Protein AF-E0S301-F1 (afdb_monomer_lite)

Structure (mmCIF, N/CA/C/O backbone):
data_AF-E0S301-F1
#
_entry.id   AF-E0S301-F1
#
loop_
_atom_site.group_PDB
_atom_site.id
_atom_site.type_symbol
_atom_site.label_atom_id
_atom_site.label_alt_id
_atom_site.label_comp_id
_atom_site.label_asym_id
_atom_site.label_entity_id
_atom_site.label_seq_id
_atom_site.pdbx_PDB_ins_code
_atom_site.Cartn_x
_atom_site.Cartn_y
_atom_site.Cartn_z
_atom_site.occupancy
_atom_site.B_iso_or_equiv
_atom_site.auth_seq_id
_atom_site.auth_comp_id
_atom_site.auth_asym_id
_atom_site.auth_atom_id
_atom_site.pdbx_PDB_model_num
ATOM 1 N N . MET A 1 1 ? -4.225 30.308 28.775 1.00 31.30 1 MET A N 1
ATOM 2 C CA . MET A 1 1 ? -3.788 29.971 27.400 1.00 31.30 1 MET A CA 1
ATOM 3 C C . MET A 1 1 ? -4.835 29.071 26.766 1.00 31.30 1 MET A C 1
ATOM 5 O O . MET A 1 1 ? -4.973 27.931 27.192 1.00 31.30 1 MET A O 1
ATOM 9 N N . ASN A 1 2 ? -5.593 29.589 25.800 1.00 30.53 2 ASN A N 1
ATOM 10 C CA . ASN A 1 2 ? -6.532 28.791 25.011 1.00 30.53 2 ASN A CA 1
ATOM 11 C C . ASN A 1 2 ? -5.722 27.888 24.073 1.00 30.53 2 ASN A C 1
ATOM 13 O O . ASN A 1 2 ? -5.005 28.393 23.214 1.00 30.53 2 ASN A O 1
ATOM 17 N N . LYS A 1 3 ? -5.789 26.565 24.258 1.00 36.91 3 LYS A N 1
ATOM 18 C CA . LYS A 1 3 ? -5.207 25.601 23.315 1.00 36.91 3 LYS A CA 1
ATOM 19 C C . LYS A 1 3 ? -6.116 25.547 22.088 1.00 36.91 3 LYS A C 1
ATOM 21 O O . LYS A 1 3 ? -7.091 24.807 22.079 1.00 36.91 3 LYS A O 1
ATOM 26 N N . THR A 1 4 ? -5.841 26.368 21.083 1.00 36.06 4 THR A N 1
ATOM 27 C CA . THR A 1 4 ? -6.475 26.266 19.765 1.00 36.06 4 THR A CA 1
ATOM 28 C C . THR A 1 4 ? -6.041 24.946 19.127 1.00 36.06 4 THR A C 1
ATOM 30 O O . THR A 1 4 ? -4.893 24.775 18.722 1.00 36.06 4 THR A O 1
ATOM 33 N N . THR A 1 5 ? -6.939 23.963 19.113 1.00 41.62 5 THR A N 1
ATOM 34 C CA . THR A 1 5 ? -6.706 22.625 18.563 1.00 41.62 5 THR A CA 1
ATOM 35 C C . THR A 1 5 ? -6.622 22.712 17.038 1.00 41.62 5 THR A C 1
ATOM 37 O O . THR A 1 5 ? -7.638 22.811 16.360 1.00 41.62 5 THR A O 1
ATOM 40 N N . VAL A 1 6 ? -5.408 22.713 16.484 1.00 50.84 6 VAL A N 1
ATOM 41 C CA . VAL A 1 6 ? -5.192 22.632 15.029 1.00 50.84 6 VAL A CA 1
ATOM 42 C C . VAL A 1 6 ? -5.240 21.162 14.610 1.00 50.84 6 VAL A C 1
ATOM 44 O O . VAL A 1 6 ? -4.427 20.369 15.088 1.00 50.84 6 VAL A O 1
ATOM 47 N N . GLU A 1 7 ? -6.209 20.818 13.761 1.00 57.44 7 GLU A N 1
ATOM 48 C CA . GLU A 1 7 ? -6.489 19.480 13.222 1.00 57.44 7 GLU A CA 1
ATOM 49 C C . GLU A 1 7 ? -5.329 18.920 12.375 1.00 57.44 7 GLU A C 1
ATOM 51 O O . GLU A 1 7 ? -4.592 19.669 11.731 1.00 57.44 7 GLU A O 1
ATOM 56 N N . LEU A 1 8 ? -5.159 17.593 12.377 1.00 68.44 8 LEU A N 1
ATOM 57 C CA . LEU A 1 8 ? -4.177 16.912 11.533 1.00 68.44 8 LEU A CA 1
ATOM 58 C C . LEU A 1 8 ? -4.611 16.989 10.061 1.00 68.44 8 LEU A C 1
ATOM 60 O O . LEU A 1 8 ? -5.682 16.518 9.695 1.00 68.44 8 LEU A O 1
ATOM 64 N N . SER A 1 9 ? -3.778 17.548 9.187 1.00 74.00 9 SER A N 1
ATOM 65 C CA . SER A 1 9 ? -4.095 17.600 7.755 1.00 74.00 9 SER A CA 1
ATOM 66 C C . SER A 1 9 ? -3.934 16.233 7.073 1.00 74.00 9 SER A C 1
ATOM 68 O O . SER A 1 9 ? -3.066 15.433 7.433 1.00 74.00 9 SER A O 1
ATOM 70 N N . LYS A 1 10 ? -4.688 15.999 5.987 1.00 70.19 10 LYS A N 1
ATOM 71 C CA . LYS A 1 10 ? -4.511 14.829 5.098 1.00 70.19 10 LYS A CA 1
ATOM 72 C C . LYS A 1 10 ? -3.057 14.644 4.643 1.00 70.19 10 LYS A C 1
ATOM 74 O O . LYS A 1 10 ? -2.588 13.515 4.522 1.00 70.19 10 LYS A O 1
ATOM 79 N N . ARG A 1 11 ? -2.336 15.745 4.401 1.00 73.44 11 ARG A N 1
ATOM 80 C CA . ARG A 1 11 ? -0.917 15.724 4.019 1.00 73.44 11 ARG A CA 1
ATOM 81 C C . ARG A 1 11 ? -0.046 15.163 5.144 1.00 73.44 11 ARG A C 1
ATOM 83 O O . ARG A 1 11 ? 0.708 14.228 4.905 1.00 73.44 11 ARG A O 1
ATOM 90 N N . GLN A 1 12 ? -0.215 15.671 6.366 1.00 78.75 12 GLN A N 1
ATOM 91 C CA . GLN A 1 12 ? 0.511 15.183 7.543 1.00 78.75 12 GLN A CA 1
ATOM 92 C C . GLN A 1 12 ? 0.235 13.700 7.801 1.00 78.75 12 GLN A C 1
ATOM 94 O O . GLN A 1 12 ? 1.166 12.941 8.045 1.00 78.75 12 GLN A O 1
ATOM 99 N N . TYR A 1 13 ? -1.023 13.262 7.676 1.00 82.06 13 TYR A N 1
ATOM 100 C CA . TYR A 1 13 ? -1.372 11.842 7.761 1.00 82.06 13 TYR A CA 1
ATOM 101 C C . TYR A 1 13 ? -0.578 10.996 6.753 1.00 82.06 13 TYR A C 1
ATOM 103 O O . TYR A 1 13 ? 0.065 10.015 7.132 1.00 82.06 13 TYR A O 1
ATOM 111 N N . LYS A 1 14 ? -0.589 11.389 5.471 1.00 77.38 14 LYS A N 1
ATOM 112 C CA . LYS A 1 14 ? 0.137 10.677 4.407 1.00 77.38 14 LYS A CA 1
ATOM 113 C C . LYS A 1 14 ? 1.638 10.614 4.697 1.00 77.38 14 LYS A C 1
ATOM 115 O O . LYS A 1 14 ? 2.235 9.549 4.546 1.00 77.38 14 LYS A O 1
ATOM 120 N N . GLU A 1 15 ? 2.234 11.715 5.150 1.00 81.56 15 GLU A N 1
ATOM 121 C CA . GLU A 1 15 ? 3.655 11.777 5.511 1.00 81.56 15 GLU A CA 1
ATOM 122 C C . GLU A 1 15 ? 4.001 10.869 6.699 1.00 81.56 15 GLU A C 1
ATOM 124 O O . GLU A 1 15 ? 5.006 10.157 6.645 1.00 81.56 15 GLU A O 1
ATOM 129 N N . ILE A 1 16 ? 3.150 10.812 7.730 1.00 85.56 16 ILE A N 1
ATOM 130 C CA . ILE A 1 16 ? 3.327 9.915 8.883 1.00 85.56 16 ILE A CA 1
ATOM 131 C C . ILE A 1 16 ? 3.298 8.451 8.433 1.00 85.56 16 ILE A C 1
ATOM 133 O O . ILE A 1 16 ? 4.228 7.698 8.728 1.00 85.56 16 ILE A O 1
ATOM 137 N N . ILE A 1 17 ? 2.270 8.041 7.679 1.00 84.31 17 ILE A N 1
ATOM 138 C CA . ILE A 1 17 ? 2.130 6.654 7.203 1.00 84.31 17 ILE A CA 1
ATOM 139 C C . ILE A 1 17 ? 3.290 6.265 6.282 1.00 84.31 17 ILE A C 1
ATOM 141 O O . ILE A 1 17 ? 3.844 5.170 6.415 1.00 84.31 17 ILE A O 1
ATOM 145 N N . LYS A 1 18 ? 3.691 7.155 5.368 1.00 80.56 18 LYS A N 1
ATOM 146 C CA . LYS A 1 18 ? 4.856 6.950 4.498 1.00 80.56 18 LYS A CA 1
ATOM 147 C C . LYS A 1 18 ? 6.123 6.750 5.333 1.00 80.56 18 LYS A C 1
ATOM 149 O O . LYS A 1 18 ? 6.818 5.748 5.178 1.00 80.56 18 LYS A O 1
ATOM 154 N N . THR A 1 19 ? 6.355 7.634 6.300 1.00 81.50 19 THR A N 1
ATOM 155 C CA . THR A 1 19 ? 7.524 7.581 7.184 1.00 81.50 19 THR A CA 1
ATOM 156 C C . THR A 1 19 ? 7.561 6.300 8.018 1.00 81.50 19 THR A C 1
ATOM 158 O O . THR A 1 19 ? 8.633 5.720 8.191 1.00 81.50 19 THR A O 1
ATOM 161 N N . MET A 1 20 ? 6.411 5.802 8.480 1.00 85.75 20 MET A N 1
ATOM 162 C CA . MET A 1 20 ? 6.326 4.501 9.153 1.00 85.75 20 MET A CA 1
ATOM 163 C C . MET A 1 20 ? 6.737 3.349 8.246 1.00 85.75 20 MET A C 1
ATOM 165 O O . MET A 1 20 ? 7.466 2.461 8.680 1.00 85.75 20 MET A O 1
ATOM 169 N N . ARG A 1 21 ? 6.269 3.339 6.994 1.00 82.81 21 ARG A N 1
ATOM 170 C CA . ARG A 1 21 ? 6.552 2.257 6.039 1.00 82.81 21 ARG A CA 1
ATOM 171 C C . ARG A 1 21 ? 8.010 2.219 5.607 1.00 82.81 21 ARG A C 1
ATOM 173 O O . ARG A 1 21 ? 8.502 1.137 5.321 1.00 82.81 21 ARG A O 1
ATOM 180 N N . GLU A 1 22 ? 8.669 3.370 5.563 1.00 80.38 22 GLU A N 1
ATOM 181 C CA . GLU A 1 22 ? 10.018 3.504 5.012 1.00 80.38 22 GLU A CA 1
ATOM 182 C C . GLU A 1 22 ? 11.120 3.482 6.081 1.00 80.38 22 GLU A C 1
ATOM 184 O O . GLU A 1 22 ? 12.255 3.185 5.742 1.00 80.38 22 GLU A O 1
ATOM 189 N N . GLY A 1 23 ? 10.821 3.792 7.356 1.00 78.81 23 GLY A N 1
ATOM 190 C CA . GLY A 1 23 ? 11.814 3.863 8.453 1.00 78.81 23 GLY A CA 1
ATOM 191 C C . GLY A 1 23 ? 12.842 4.996 8.312 1.00 78.81 23 GLY A C 1
ATOM 192 O O . GLY A 1 23 ? 13.161 5.391 7.204 1.00 78.81 23 GLY A O 1
ATOM 193 N N . GLY A 1 24 ? 13.340 5.579 9.395 1.00 78.00 24 GLY A N 1
ATOM 194 C CA . GLY A 1 24 ? 14.191 6.775 9.341 1.00 78.00 24 GLY A CA 1
ATOM 195 C C . GLY A 1 24 ? 15.407 6.678 10.249 1.00 78.00 24 GLY A C 1
ATOM 196 O O . GLY A 1 24 ? 15.673 5.646 10.869 1.00 78.00 24 GLY A O 1
ATOM 197 N N . THR A 1 25 ? 16.149 7.777 10.363 1.00 78.81 25 THR A N 1
ATOM 198 C CA . THR A 1 25 ? 17.254 7.863 11.321 1.00 78.81 25 THR A CA 1
ATOM 199 C C . THR A 1 25 ? 16.709 7.664 12.737 1.00 78.81 25 THR A C 1
ATOM 201 O O . THR A 1 25 ? 15.909 8.462 13.216 1.00 78.81 25 THR A O 1
ATOM 204 N N . GLY A 1 26 ? 17.113 6.572 13.392 1.00 78.50 26 GLY A N 1
ATOM 205 C CA . GLY A 1 26 ? 16.678 6.231 14.751 1.00 78.50 26 GLY A CA 1
ATOM 206 C C . GLY A 1 26 ? 15.448 5.319 14.860 1.00 78.50 26 GLY A C 1
ATOM 207 O O . GLY A 1 26 ? 15.072 4.979 15.979 1.00 78.50 26 GLY A O 1
ATOM 208 N N . PHE A 1 27 ? 14.834 4.867 13.758 1.00 85.69 27 PHE A N 1
ATOM 209 C CA . PHE A 1 27 ? 13.744 3.878 13.810 1.00 85.69 27 PHE A CA 1
ATOM 210 C C . PHE A 1 27 ? 13.630 3.042 12.529 1.00 85.69 27 PHE A C 1
ATOM 212 O O . PHE A 1 27 ? 13.776 3.532 11.413 1.00 85.69 27 PHE A O 1
ATOM 219 N N . ARG A 1 28 ? 13.321 1.750 12.680 1.00 84.25 28 ARG A N 1
ATOM 220 C CA . ARG A 1 28 ? 13.171 0.831 11.542 1.00 84.25 28 ARG A CA 1
ATOM 221 C C . ARG A 1 28 ? 11.807 0.985 10.853 1.00 84.25 28 ARG A C 1
ATOM 223 O O . ARG A 1 28 ? 10.844 1.391 11.506 1.00 84.25 28 ARG A O 1
ATOM 230 N N . PRO A 1 29 ? 11.701 0.600 9.567 1.00 84.31 29 PRO A N 1
ATOM 231 C CA . PRO A 1 29 ? 10.420 0.459 8.884 1.00 84.31 29 PRO A CA 1
ATOM 232 C C . PRO A 1 29 ? 9.442 -0.408 9.685 1.00 84.31 29 PRO A C 1
ATOM 234 O O . PRO A 1 29 ? 9.795 -1.497 10.137 1.00 84.31 29 PRO A O 1
ATOM 237 N N . ASN A 1 30 ? 8.198 0.045 9.830 1.00 86.38 30 ASN A N 1
ATOM 238 C CA . ASN A 1 30 ? 7.132 -0.690 10.500 1.00 86.38 30 ASN A CA 1
ATOM 239 C C . ASN A 1 30 ? 5.842 -0.667 9.670 1.00 86.38 30 ASN A C 1
ATOM 241 O O . ASN A 1 30 ? 4.887 0.068 9.932 1.00 86.38 30 ASN A O 1
ATOM 245 N N . VAL A 1 31 ? 5.818 -1.529 8.652 1.00 84.81 31 VAL A N 1
ATOM 246 C CA . VAL A 1 31 ? 4.659 -1.706 7.766 1.00 84.81 31 VAL A CA 1
ATOM 247 C C . VAL A 1 31 ? 3.441 -2.222 8.534 1.00 84.81 31 VAL A C 1
ATOM 249 O O . VAL A 1 31 ? 2.320 -1.882 8.172 1.00 84.81 31 VAL A O 1
ATOM 252 N N . ARG A 1 32 ? 3.630 -3.002 9.606 1.00 88.88 32 ARG A N 1
ATOM 253 C CA . ARG A 1 32 ? 2.535 -3.558 10.417 1.00 88.88 32 ARG A CA 1
ATOM 254 C C . ARG A 1 32 ? 1.718 -2.454 11.090 1.00 88.88 32 ARG A C 1
ATOM 256 O O . ARG A 1 32 ? 0.516 -2.387 10.858 1.00 88.88 32 ARG A O 1
ATOM 263 N N . ILE A 1 33 ? 2.368 -1.561 11.839 1.00 90.50 33 ILE A N 1
ATOM 264 C CA . ILE A 1 33 ? 1.696 -0.427 12.496 1.00 90.50 33 ILE A CA 1
ATOM 265 C C . ILE A 1 33 ? 1.120 0.532 11.450 1.00 90.50 33 ILE A C 1
ATOM 267 O O . ILE A 1 33 ? -0.037 0.924 11.563 1.00 90.50 33 ILE A O 1
ATOM 271 N N . ALA A 1 34 ? 1.867 0.833 10.382 1.00 87.94 34 ALA A N 1
ATOM 272 C CA . ALA A 1 34 ? 1.354 1.666 9.294 1.00 87.94 34 ALA A CA 1
ATOM 273 C C . ALA A 1 34 ? 0.074 1.089 8.669 1.00 87.94 34 ALA A C 1
ATOM 275 O O . ALA A 1 34 ? -0.842 1.827 8.324 1.00 87.94 34 ALA A O 1
ATOM 276 N N . THR A 1 35 ? 0.012 -0.235 8.508 1.00 87.56 35 THR A N 1
ATOM 277 C CA . THR A 1 35 ? -1.158 -0.921 7.951 1.00 87.56 35 THR A CA 1
ATOM 278 C C . THR A 1 35 ? -2.338 -0.848 8.913 1.00 87.56 35 THR A C 1
ATOM 280 O O . THR A 1 35 ? -3.423 -0.473 8.481 1.00 87.56 35 THR A O 1
ATOM 283 N N . ALA A 1 36 ? -2.131 -1.125 10.204 1.00 89.88 36 ALA A N 1
ATOM 284 C CA . ALA A 1 36 ? -3.180 -1.012 11.218 1.00 89.88 36 ALA A CA 1
ATOM 285 C C . ALA A 1 36 ? -3.809 0.392 11.225 1.00 89.88 36 ALA A C 1
ATOM 287 O O . ALA A 1 36 ? -5.024 0.525 11.158 1.00 89.88 36 ALA A O 1
ATOM 288 N N . LEU A 1 37 ? -2.978 1.430 11.178 1.00 86.81 37 LEU A N 1
ATOM 289 C CA . LEU A 1 37 ? -3.396 2.831 11.149 1.00 86.81 37 LEU A CA 1
ATOM 290 C C . LEU A 1 37 ? -4.119 3.258 9.857 1.00 86.81 37 LEU A C 1
ATOM 292 O O . LEU A 1 37 ? -4.996 4.121 9.866 1.00 86.81 37 LEU A O 1
ATOM 296 N N . VAL A 1 38 ? -3.771 2.653 8.720 1.00 85.19 38 VAL A N 1
ATOM 297 C CA . VAL A 1 38 ? -4.515 2.837 7.461 1.00 85.19 38 VAL A CA 1
ATOM 298 C C . VAL A 1 38 ? -5.895 2.204 7.545 1.00 85.19 38 VAL A C 1
ATOM 300 O O . VAL A 1 38 ? -6.875 2.789 7.092 1.00 85.19 38 VAL A O 1
ATOM 303 N N . ILE A 1 39 ? -5.980 1.015 8.131 1.00 85.44 39 ILE A N 1
ATOM 304 C CA . ILE A 1 39 ? -7.239 0.297 8.304 1.00 85.44 39 ILE A CA 1
ATOM 305 C C . ILE A 1 39 ? -8.136 1.015 9.311 1.00 85.44 39 ILE A C 1
ATOM 307 O O . ILE A 1 39 ? -9.324 1.172 9.046 1.00 85.44 39 ILE A O 1
ATOM 311 N N . GLU A 1 40 ? -7.561 1.518 10.401 1.00 83.94 40 GLU A N 1
ATOM 312 C CA . GLU A 1 40 ? -8.237 2.372 11.375 1.00 83.94 40 GLU A CA 1
ATOM 313 C C . GLU A 1 40 ? -8.900 3.573 10.687 1.00 83.94 40 GLU A C 1
ATOM 315 O O . GLU A 1 40 ? -10.113 3.744 10.783 1.00 83.94 40 GLU A O 1
ATOM 320 N N . ALA A 1 41 ? -8.131 4.325 9.892 1.00 79.38 41 ALA A N 1
ATOM 321 C CA . ALA A 1 41 ? -8.611 5.507 9.176 1.00 79.38 41 ALA A CA 1
ATOM 322 C C . ALA A 1 41 ? -9.730 5.219 8.170 1.00 79.38 41 ALA A C 1
ATOM 324 O O . ALA A 1 41 ? -10.628 6.034 7.995 1.00 79.38 41 ALA A O 1
ATOM 325 N N . ASN A 1 42 ? -9.685 4.067 7.499 1.00 76.62 42 ASN A N 1
ATOM 326 C CA . ASN A 1 42 ? -10.679 3.726 6.482 1.00 76.62 42 ASN A CA 1
ATOM 327 C C . ASN A 1 42 ? -11.965 3.139 7.060 1.00 76.62 42 ASN A C 1
ATOM 329 O O . ASN A 1 42 ? -13.017 3.218 6.430 1.00 76.62 42 ASN A O 1
ATOM 333 N N . LEU A 1 43 ? -11.876 2.499 8.224 1.00 77.06 43 LEU A N 1
ATOM 334 C CA . LEU A 1 43 ? -13.013 1.842 8.858 1.00 77.06 43 LEU A CA 1
ATOM 335 C C . LEU A 1 43 ? -13.648 2.684 9.964 1.00 77.06 43 LEU A C 1
ATOM 337 O O . LEU A 1 43 ? -14.762 2.369 10.378 1.00 77.06 43 LEU A O 1
ATOM 341 N N . GLY A 1 44 ? -12.953 3.716 10.453 1.00 74.56 44 GLY A N 1
ATOM 342 C CA . GLY A 1 44 ? -13.398 4.528 11.587 1.00 74.56 44 GLY A CA 1
ATOM 343 C C . GLY A 1 44 ? -13.523 3.719 12.881 1.00 74.56 44 GLY A C 1
ATOM 344 O O . GLY A 1 44 ? -14.358 4.024 13.733 1.00 74.56 44 GLY A O 1
ATOM 345 N N . LEU A 1 45 ? -12.752 2.636 13.006 1.00 77.44 45 LEU A N 1
ATOM 346 C CA . LEU A 1 45 ? -12.690 1.827 14.220 1.00 77.44 45 LEU A CA 1
ATOM 347 C C . LEU A 1 45 ? -11.650 2.384 15.181 1.00 77.44 45 LEU A C 1
ATOM 349 O O . LEU A 1 45 ? -10.724 3.063 14.762 1.00 77.44 45 LEU A O 1
ATOM 353 N N . ARG A 1 46 ? -11.758 2.040 16.466 1.00 79.81 46 ARG A N 1
ATOM 354 C CA . ARG A 1 46 ? -10.681 2.327 17.415 1.00 79.81 46 ARG A CA 1
ATOM 355 C C . ARG A 1 46 ? -9.496 1.409 17.159 1.00 79.81 46 ARG A C 1
ATOM 357 O O . ARG A 1 46 ? -9.689 0.217 16.900 1.00 79.81 46 ARG A O 1
ATOM 364 N N . ILE A 1 47 ? -8.282 1.929 17.332 1.00 85.31 47 ILE A N 1
ATOM 365 C CA . ILE A 1 47 ? -7.054 1.146 17.184 1.00 85.31 47 ILE A CA 1
ATOM 366 C C . ILE A 1 47 ? -7.082 -0.170 17.971 1.00 85.31 47 ILE A C 1
ATOM 368 O O . ILE A 1 47 ? -6.718 -1.201 17.425 1.00 85.31 47 ILE A O 1
ATOM 372 N N . GLU A 1 48 ? -7.584 -0.194 19.209 1.00 84.81 48 GLU A N 1
ATOM 373 C CA . GLU A 1 48 ? -7.645 -1.421 20.021 1.00 84.81 48 GLU A CA 1
ATOM 374 C C . GLU A 1 48 ? -8.485 -2.544 19.392 1.00 84.81 48 GLU A C 1
ATOM 376 O O . GLU A 1 48 ? -8.161 -3.726 19.564 1.00 84.81 48 GLU A O 1
ATOM 381 N N . ASP A 1 49 ? -9.559 -2.181 18.684 1.00 84.12 49 ASP A N 1
ATOM 382 C CA . ASP A 1 49 ? -10.409 -3.130 17.969 1.00 84.12 49 ASP A CA 1
ATOM 383 C C . ASP A 1 49 ? -9.685 -3.620 16.701 1.00 84.12 49 ASP A C 1
ATOM 385 O O . ASP A 1 49 ? -9.681 -4.822 16.424 1.00 84.12 49 ASP A O 1
ATOM 389 N N . ILE A 1 50 ? -8.981 -2.722 15.992 1.00 88.25 50 ILE A N 1
ATOM 390 C CA . ILE A 1 50 ? -8.123 -3.065 14.843 1.00 88.25 50 ILE A CA 1
ATOM 391 C C . ILE A 1 50 ? -6.997 -4.021 15.238 1.00 88.25 50 ILE A C 1
ATOM 393 O O . ILE A 1 50 ? -6.730 -4.983 14.524 1.00 88.25 50 ILE A O 1
ATOM 397 N N . LEU A 1 51 ? -6.340 -3.796 16.374 1.00 91.12 51 LEU A N 1
ATOM 398 C CA . LEU A 1 51 ? -5.219 -4.623 16.823 1.00 91.12 51 LEU A CA 1
ATOM 399 C C . LEU A 1 51 ? -5.642 -6.036 17.243 1.00 91.12 51 LEU A C 1
ATOM 401 O O . LEU A 1 51 ? -4.826 -6.950 17.213 1.00 91.12 51 LEU A O 1
ATOM 405 N N . SER A 1 52 ? -6.915 -6.248 17.589 1.00 89.62 52 SER A N 1
ATOM 406 C CA . SER A 1 52 ? -7.470 -7.595 17.798 1.00 89.62 52 SER A CA 1
ATOM 407 C C . SER A 1 52 ? -8.043 -8.250 16.548 1.00 89.62 52 SER A C 1
ATOM 409 O O . SER A 1 52 ? -8.530 -9.374 16.645 1.00 89.62 52 SER A O 1
ATOM 411 N N . LEU A 1 53 ? -8.019 -7.567 15.405 1.00 90.00 53 LEU A N 1
ATOM 412 C CA . LEU A 1 53 ? -8.731 -8.023 14.227 1.00 90.00 53 LEU A CA 1
ATOM 413 C C . LEU A 1 53 ? -8.132 -9.311 13.652 1.00 90.00 53 LEU A C 1
ATOM 415 O O . LEU A 1 53 ? -6.924 -9.399 13.405 1.00 90.00 53 LEU A O 1
ATOM 419 N N . LYS A 1 54 ? -9.010 -10.270 13.361 1.00 91.38 54 LYS A N 1
ATOM 420 C CA . LYS A 1 54 ? -8.728 -11.484 12.595 1.00 91.38 54 LYS A CA 1
ATOM 421 C C . LYS A 1 54 ? -9.396 -11.406 11.228 1.00 91.38 54 LYS A C 1
ATOM 423 O O . LYS A 1 54 ? -10.384 -10.695 11.043 1.00 91.38 54 LYS A O 1
ATOM 428 N N . LEU A 1 55 ? -8.891 -12.156 10.250 1.00 84.94 55 LEU A N 1
ATOM 429 C CA . LEU A 1 55 ? -9.525 -12.178 8.926 1.00 84.94 55 LEU A CA 1
ATOM 430 C C . LEU A 1 55 ? -10.913 -12.839 8.976 1.00 84.94 55 LEU A C 1
ATOM 432 O O . LEU A 1 55 ? -11.835 -12.357 8.319 1.00 84.94 55 LEU A O 1
ATOM 436 N N . GLY A 1 56 ? -11.073 -13.866 9.819 1.00 84.12 56 GLY A N 1
ATOM 437 C CA . GLY A 1 56 ? -12.339 -14.562 10.057 1.00 84.12 56 GLY A CA 1
ATOM 438 C C . GLY A 1 56 ? -13.418 -13.704 10.727 1.00 84.12 56 GLY A C 1
ATOM 439 O O . GLY A 1 56 ? -14.598 -14.047 10.660 1.00 84.12 56 GLY A O 1
ATOM 440 N N . ASP A 1 57 ? -13.056 -12.549 11.299 1.00 87.06 57 ASP A N 1
ATOM 441 C CA . ASP A 1 57 ? -14.026 -11.583 11.827 1.00 87.06 57 ASP A CA 1
ATOM 442 C C . ASP A 1 57 ? -14.782 -10.843 10.708 1.00 87.06 57 ASP A C 1
ATOM 444 O O . ASP A 1 57 ? -15.766 -10.149 10.978 1.00 87.06 57 ASP A O 1
ATOM 448 N N . ILE A 1 58 ? -14.337 -10.963 9.450 1.00 84.75 58 ILE A N 1
ATOM 449 C CA . ILE A 1 58 ? -14.981 -10.359 8.283 1.00 84.75 58 ILE A CA 1
ATOM 450 C C . ILE A 1 58 ? -15.740 -11.437 7.514 1.00 84.75 58 ILE A C 1
ATOM 452 O O . ILE A 1 58 ? -15.151 -12.308 6.876 1.00 84.75 58 ILE A O 1
ATOM 456 N N . ILE A 1 59 ? -17.065 -11.334 7.514 1.00 81.00 59 ILE A N 1
ATOM 457 C CA . ILE A 1 59 ? -17.952 -12.315 6.886 1.00 81.00 59 ILE A CA 1
ATOM 458 C C . ILE A 1 59 ? -18.572 -11.770 5.601 1.00 81.00 59 ILE A C 1
ATOM 460 O O . ILE A 1 59 ? -18.865 -10.575 5.482 1.00 81.00 59 ILE A O 1
ATOM 464 N N . ALA A 1 60 ? -18.765 -12.662 4.630 1.00 74.62 60 ALA A N 1
ATOM 465 C CA . ALA A 1 60 ? -19.511 -12.361 3.417 1.00 74.62 60 ALA A CA 1
ATOM 466 C C . ALA A 1 60 ? -21.002 -12.194 3.748 1.00 74.62 60 ALA A C 1
ATOM 468 O O . ALA A 1 60 ? -21.584 -13.012 4.458 1.00 74.62 60 ALA A O 1
ATOM 469 N N . ASP A 1 61 ? -21.610 -11.135 3.222 1.00 74.38 61 ASP A N 1
ATOM 470 C CA . ASP A 1 61 ? -23.025 -10.814 3.379 1.00 74.38 61 ASP A CA 1
ATOM 471 C C . ASP A 1 61 ? -23.594 -10.374 2.020 1.00 74.38 61 ASP A C 1
ATOM 473 O O . ASP A 1 61 ? -23.526 -9.206 1.614 1.00 74.38 61 ASP A O 1
ATOM 477 N N . GLY A 1 62 ? -24.041 -11.364 1.241 1.00 73.94 62 GLY A N 1
ATOM 478 C CA . GLY A 1 62 ? -24.437 -11.187 -0.156 1.00 73.94 62 GLY A CA 1
ATOM 479 C C . GLY A 1 62 ? -23.291 -10.640 -1.018 1.00 73.94 62 GLY A C 1
ATOM 480 O O . GLY A 1 62 ? -22.246 -11.270 -1.162 1.00 73.94 62 GLY A O 1
ATOM 481 N N . ASN A 1 63 ? -23.482 -9.445 -1.588 1.00 66.31 63 ASN A N 1
ATOM 482 C CA . ASN A 1 63 ? -22.478 -8.759 -2.419 1.00 66.31 63 ASN A CA 1
ATOM 483 C C . ASN A 1 63 ? -21.490 -7.888 -1.622 1.00 66.31 63 ASN A C 1
ATOM 485 O O . ASN A 1 63 ? -20.661 -7.192 -2.218 1.00 66.31 63 ASN A O 1
ATOM 489 N N . ARG A 1 64 ? -21.590 -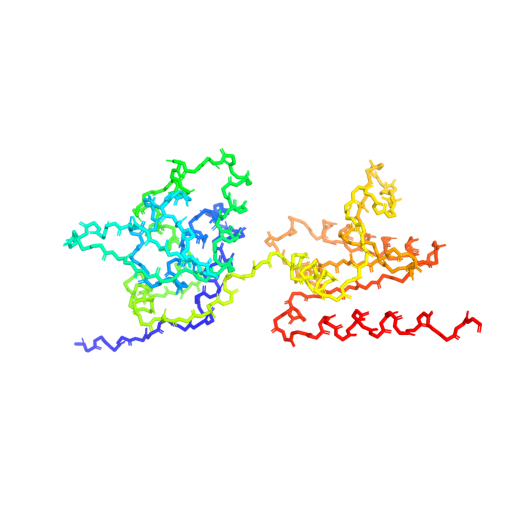7.871 -0.291 1.00 68.69 64 ARG A N 1
ATOM 490 C CA . ARG A 1 64 ? -20.784 -7.025 0.595 1.00 68.69 64 ARG A CA 1
ATOM 491 C C . ARG A 1 64 ? -20.068 -7.880 1.638 1.00 68.69 64 ARG A C 1
ATOM 493 O O . ARG A 1 64 ? -20.340 -9.066 1.784 1.00 68.69 64 ARG A O 1
ATOM 500 N N . TYR A 1 65 ? -19.125 -7.270 2.342 1.00 75.56 65 TYR A N 1
ATOM 501 C CA . TYR A 1 65 ? -18.500 -7.858 3.523 1.00 75.56 65 TYR A CA 1
ATOM 502 C C . TYR A 1 65 ? -18.943 -7.059 4.741 1.00 75.56 65 TYR A C 1
ATOM 504 O O . TYR A 1 65 ? -19.252 -5.873 4.614 1.00 75.56 65 TYR A O 1
ATOM 512 N N . ARG A 1 66 ? -18.966 -7.673 5.919 1.00 79.06 66 ARG A N 1
ATOM 513 C CA . ARG A 1 66 ? -19.218 -6.967 7.179 1.00 79.06 66 ARG A CA 1
ATOM 514 C C . ARG A 1 66 ? -18.326 -7.492 8.283 1.00 79.06 66 ARG A C 1
ATOM 516 O O . ARG A 1 66 ? -17.998 -8.676 8.293 1.00 79.06 66 ARG A O 1
ATOM 523 N N . PHE A 1 67 ? -17.979 -6.623 9.226 1.00 78.94 67 PHE A N 1
ATOM 524 C CA . PHE A 1 67 ? -17.389 -7.098 10.468 1.00 78.94 67 PHE A CA 1
ATOM 525 C C . PHE A 1 67 ? -18.443 -7.800 11.317 1.00 78.94 67 PHE A C 1
ATOM 527 O O . PHE A 1 67 ? -19.609 -7.396 11.385 1.00 78.94 67 PHE A O 1
ATOM 534 N N . ASN A 1 68 ? -17.996 -8.847 11.991 1.00 73.12 68 ASN A N 1
ATOM 535 C CA . ASN A 1 68 ? -18.699 -9.531 13.057 1.00 73.12 68 ASN A CA 1
ATOM 536 C C . ASN A 1 68 ? -17.919 -9.376 14.372 1.00 73.12 68 ASN A C 1
ATOM 538 O O . ASN A 1 68 ? -17.676 -10.349 15.078 1.00 73.12 68 ASN A O 1
ATOM 542 N N . ILE A 1 69 ? -17.508 -8.143 14.681 1.00 69.56 69 ILE A N 1
ATOM 543 C CA . ILE A 1 69 ? -16.750 -7.822 15.894 1.00 69.56 69 ILE A CA 1
ATOM 544 C C . ILE A 1 69 ? -17.661 -7.257 16.988 1.00 69.56 69 ILE A C 1
ATOM 546 O O . ILE A 1 69 ? -18.647 -6.554 16.729 1.00 69.56 69 ILE A O 1
ATOM 550 N N . VAL A 1 70 ? -17.309 -7.557 18.233 1.00 67.38 70 VAL A N 1
ATOM 551 C CA . VAL A 1 70 ? -17.883 -6.930 19.426 1.00 67.38 70 VAL A CA 1
ATOM 552 C C . VAL A 1 70 ? -16.904 -5.851 19.881 1.00 67.38 70 VAL A C 1
ATOM 554 O O . VAL A 1 70 ? -15.762 -6.166 20.197 1.00 67.38 70 VAL A O 1
ATOM 557 N N . GLU A 1 71 ? -17.335 -4.588 19.891 1.00 64.31 71 GLU A N 1
ATOM 558 C CA . GLU A 1 71 ? -16.502 -3.462 20.336 1.00 64.31 71 GLU A CA 1
ATOM 559 C C . GLU A 1 71 ? -16.095 -3.663 21.801 1.00 64.31 71 GLU A C 1
ATOM 561 O O . GLU A 1 71 ? -16.965 -3.778 22.670 1.00 64.31 71 GLU A O 1
ATOM 566 N N . LYS A 1 72 ? -14.791 -3.671 22.102 1.00 62.19 72 LYS A N 1
ATOM 567 C CA . LYS A 1 72 ? -14.303 -4.047 23.444 1.00 62.19 72 LYS A CA 1
ATOM 568 C C . LYS A 1 72 ? -14.784 -3.118 24.555 1.00 62.19 72 LYS A C 1
ATOM 570 O O . LYS A 1 72 ? -15.140 -3.575 25.636 1.00 62.19 72 LYS A O 1
ATOM 575 N N . LYS A 1 73 ? -14.822 -1.810 24.290 1.00 62.38 73 LYS A N 1
ATOM 576 C CA . LYS A 1 73 ? -15.144 -0.790 25.303 1.00 62.38 73 LYS A CA 1
ATOM 577 C C . LYS A 1 73 ? -16.617 -0.788 25.713 1.00 62.38 73 LYS A C 1
ATOM 579 O O . LYS A 1 73 ? -16.931 -0.490 26.860 1.00 62.38 73 LYS A O 1
ATOM 584 N N . THR A 1 74 ? -17.523 -1.057 24.773 1.00 63.50 74 THR A N 1
ATOM 585 C CA . THR A 1 74 ? -18.974 -0.925 24.999 1.00 63.50 74 THR A CA 1
ATOM 586 C C . THR A 1 74 ? -19.726 -2.250 24.941 1.00 63.50 74 THR A C 1
ATOM 588 O O . THR A 1 74 ? -20.910 -2.280 25.269 1.00 63.50 74 THR A O 1
ATOM 591 N N . GLY A 1 75 ? -19.081 -3.336 24.501 1.00 63.91 75 GLY A N 1
ATOM 592 C CA . GLY A 1 75 ? -19.708 -4.646 24.320 1.00 63.91 75 GLY A CA 1
ATOM 593 C C . GLY A 1 75 ? -20.742 -4.692 23.189 1.00 63.91 75 GLY A C 1
ATOM 594 O O . GLY A 1 75 ? -21.451 -5.687 23.038 1.00 63.91 75 GLY A O 1
ATOM 595 N N . LYS A 1 76 ? -20.872 -3.626 22.389 1.00 64.38 76 LYS A N 1
ATOM 596 C CA . LYS A 1 76 ? -21.858 -3.555 21.305 1.00 64.38 76 LYS A CA 1
ATOM 597 C C . LYS A 1 76 ? -21.333 -4.270 20.064 1.00 64.38 76 LYS A C 1
ATOM 599 O O . LYS A 1 76 ? -20.212 -4.028 19.619 1.00 64.38 76 LYS A O 1
ATOM 604 N N . LYS A 1 77 ? -22.174 -5.112 19.457 1.00 63.22 77 LYS A N 1
ATOM 605 C CA . LYS A 1 77 ? -21.900 -5.681 18.131 1.00 63.22 77 LYS A CA 1
ATOM 606 C C . LYS A 1 77 ? -21.862 -4.557 17.101 1.00 63.22 77 LYS A C 1
ATOM 608 O O . LYS A 1 77 ? -22.850 -3.846 16.918 1.00 63.22 77 LYS A O 1
ATOM 613 N N . ARG A 1 78 ? -20.732 -4.411 16.416 1.00 61.50 78 ARG A N 1
ATOM 614 C CA . ARG A 1 78 ? -20.567 -3.453 15.324 1.00 61.50 78 ARG A CA 1
ATOM 615 C C . ARG A 1 78 ? -20.689 -4.208 14.012 1.00 61.50 78 ARG A C 1
ATOM 617 O O . ARG A 1 78 ? -19.733 -4.790 13.519 1.00 61.50 78 ARG A O 1
ATOM 624 N N . VAL A 1 79 ? -21.899 -4.199 13.463 1.00 62.25 79 VAL A N 1
ATOM 625 C CA . VAL A 1 79 ? -22.201 -4.800 12.163 1.00 62.25 79 VAL A CA 1
ATOM 626 C C . VAL A 1 79 ? -22.146 -3.702 11.109 1.00 62.25 79 VAL A C 1
ATOM 628 O O . VAL A 1 79 ? -23.168 -3.134 10.739 1.00 62.25 79 VAL A O 1
ATOM 631 N N . PHE A 1 80 ? -20.942 -3.337 10.679 1.00 70.56 80 PHE A N 1
ATOM 632 C CA . PHE A 1 80 ? -20.761 -2.336 9.628 1.00 70.56 80 PHE A CA 1
ATOM 633 C C . PHE A 1 80 ? -20.142 -2.967 8.385 1.00 70.56 80 PHE A C 1
ATOM 635 O O . PHE A 1 80 ? -19.420 -3.965 8.453 1.00 70.56 80 PHE A O 1
ATOM 642 N N . THR A 1 81 ? -20.499 -2.402 7.232 1.00 74.25 81 THR A N 1
ATOM 643 C CA . THR A 1 81 ? -20.050 -2.888 5.928 1.00 74.25 81 THR A CA 1
ATOM 644 C C . THR A 1 81 ? -18.562 -2.609 5.754 1.00 74.25 81 THR A C 1
ATOM 646 O O . THR A 1 81 ? -18.104 -1.489 5.952 1.00 74.25 81 THR A O 1
ATOM 649 N N . VAL A 1 82 ? -17.829 -3.625 5.317 1.00 73.88 82 VAL A N 1
ATOM 650 C CA . VAL A 1 82 ? -16.432 -3.539 4.903 1.00 73.88 82 VAL A CA 1
ATOM 651 C C . VAL A 1 82 ? -16.391 -3.419 3.385 1.00 73.88 82 VAL A C 1
ATOM 653 O O . VAL A 1 82 ? -16.901 -4.304 2.685 1.00 73.88 82 VAL A O 1
ATOM 656 N N . PRO A 1 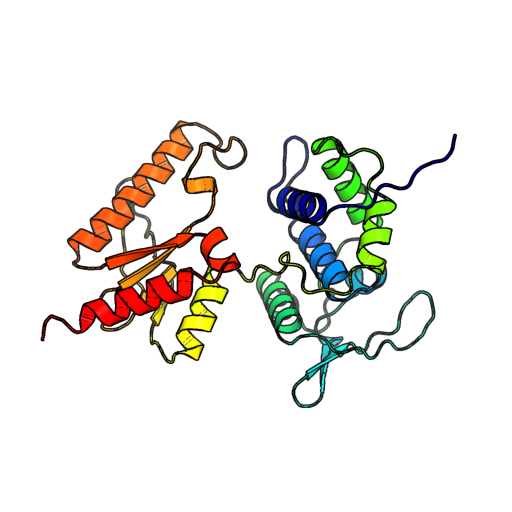83 ? -15.783 -2.358 2.832 1.00 77.31 83 PRO A N 1
ATOM 657 C CA . PRO A 1 83 ? -15.548 -2.287 1.401 1.00 77.31 83 PRO A CA 1
ATOM 658 C C . PRO A 1 83 ? -14.726 -3.491 0.927 1.00 77.31 83 PRO A C 1
ATOM 660 O O . PRO A 1 83 ? -13.739 -3.889 1.549 1.00 77.31 83 PRO A O 1
ATOM 663 N N . LYS A 1 84 ? -15.101 -4.067 -0.219 1.00 69.19 84 LYS A N 1
ATOM 664 C CA . LYS A 1 84 ? -14.413 -5.234 -0.804 1.00 69.19 84 LYS A CA 1
ATOM 665 C C . LYS A 1 84 ? -12.915 -4.990 -1.030 1.00 69.19 84 LYS A C 1
ATOM 667 O O . LYS A 1 84 ? -12.127 -5.932 -0.985 1.00 69.19 84 LYS A O 1
ATOM 672 N N . THR A 1 85 ? -12.529 -3.741 -1.277 1.00 65.38 85 THR A N 1
ATOM 673 C CA . THR A 1 85 ? -11.134 -3.300 -1.404 1.00 65.38 85 THR A CA 1
ATOM 674 C C . THR A 1 85 ? -10.351 -3.506 -0.107 1.00 65.38 85 THR A C 1
ATOM 676 O O . THR A 1 85 ? -9.278 -4.104 -0.151 1.00 65.38 85 THR A O 1
ATOM 679 N N . ILE A 1 86 ? -10.918 -3.118 1.042 1.00 77.69 86 ILE A N 1
ATOM 680 C CA . ILE A 1 86 ? -10.331 -3.330 2.375 1.00 77.69 86 ILE A CA 1
ATOM 681 C C . ILE A 1 86 ? -10.170 -4.814 2.667 1.00 77.69 86 ILE A C 1
ATOM 683 O O . ILE A 1 86 ? -9.088 -5.250 3.048 1.00 77.69 86 ILE A O 1
ATOM 687 N N . TYR A 1 87 ? -11.228 -5.601 2.451 1.00 79.56 87 TYR A N 1
ATOM 688 C CA . TYR A 1 87 ? -11.189 -7.036 2.725 1.00 79.56 87 TYR A CA 1
ATOM 689 C C . TYR A 1 87 ? -10.080 -7.733 1.926 1.00 79.56 87 TYR A C 1
ATOM 691 O O . TYR A 1 87 ? -9.255 -8.441 2.496 1.00 79.56 87 TYR A O 1
ATOM 699 N N . LYS A 1 88 ? -9.994 -7.469 0.615 1.00 73.19 88 LYS A N 1
ATOM 700 C CA . LYS A 1 88 ? -8.921 -8.014 -0.231 1.00 73.19 88 LYS A CA 1
ATOM 701 C C . LYS A 1 88 ? -7.533 -7.556 0.212 1.00 73.19 88 LYS A C 1
ATOM 703 O O . LYS A 1 88 ? -6.575 -8.318 0.120 1.00 73.19 88 LYS A O 1
ATOM 708 N N . TYR A 1 89 ? -7.409 -6.311 0.660 1.00 75.38 89 TYR A N 1
ATOM 709 C CA . TYR A 1 89 ? -6.148 -5.785 1.163 1.00 75.38 89 TYR A CA 1
ATOM 710 C C . TYR A 1 89 ? -5.713 -6.495 2.457 1.00 75.38 89 TYR A C 1
ATOM 712 O O . TYR A 1 89 ? -4.562 -6.921 2.549 1.00 75.38 89 TYR A O 1
ATOM 720 N N . LEU A 1 90 ? -6.637 -6.711 3.400 1.00 81.06 90 LEU A N 1
ATOM 721 C CA . LEU A 1 90 ? -6.397 -7.472 4.630 1.00 81.06 90 LEU A CA 1
ATOM 722 C C . LEU A 1 90 ? -6.087 -8.949 4.353 1.00 81.06 90 LEU A C 1
ATOM 724 O O . LEU A 1 90 ? -5.161 -9.487 4.951 1.00 81.06 90 LEU A O 1
ATOM 728 N N . GLN A 1 91 ? -6.788 -9.580 3.407 1.00 76.75 91 GLN A N 1
ATOM 729 C CA . GLN A 1 91 ? -6.515 -10.956 2.980 1.00 76.75 91 GLN A CA 1
ATOM 730 C C . GLN A 1 91 ? -5.078 -11.104 2.465 1.00 76.75 91 GLN A C 1
ATOM 732 O O . GLN A 1 91 ? -4.334 -11.954 2.936 1.00 76.75 91 GLN A O 1
ATOM 737 N N . ARG A 1 92 ? -4.632 -10.202 1.583 1.00 70.62 92 ARG A N 1
ATOM 738 C CA . ARG A 1 92 ? -3.251 -10.225 1.069 1.00 70.62 92 ARG A CA 1
ATOM 739 C C . ARG A 1 92 ? -2.216 -9.934 2.148 1.00 70.62 92 ARG A C 1
ATOM 741 O O . ARG A 1 92 ? -1.115 -10.479 2.105 1.00 70.62 92 ARG A O 1
ATOM 748 N N . TYR A 1 93 ? -2.541 -9.049 3.092 1.00 79.62 93 TYR A N 1
ATOM 749 C CA . TYR A 1 93 ? -1.687 -8.822 4.251 1.00 79.62 93 TYR A CA 1
ATOM 750 C C . TYR A 1 93 ? -1.537 -10.111 5.067 1.00 79.62 93 TYR A C 1
ATOM 752 O O . TYR A 1 93 ? -0.413 -10.452 5.436 1.00 79.62 93 TYR A O 1
ATOM 760 N N . ALA A 1 94 ? -2.631 -10.841 5.298 1.00 74.31 94 ALA A N 1
ATOM 761 C CA . ALA A 1 94 ? -2.611 -12.119 5.998 1.00 74.31 94 ALA A CA 1
ATOM 762 C C . ALA A 1 94 ? -1.730 -13.142 5.263 1.00 74.31 94 ALA A C 1
ATOM 764 O O . ALA A 1 94 ? -0.769 -13.637 5.850 1.00 74.31 94 ALA A O 1
ATOM 765 N N . ASP A 1 95 ? -1.960 -13.342 3.962 1.00 66.62 95 ASP A N 1
ATOM 766 C CA . ASP A 1 95 ? -1.197 -14.276 3.124 1.00 66.62 95 ASP A CA 1
ATOM 767 C C . ASP A 1 95 ? 0.310 -13.975 3.158 1.00 66.62 95 ASP A C 1
ATOM 769 O O . ASP A 1 95 ? 1.132 -14.855 3.415 1.00 66.62 95 ASP A O 1
ATOM 773 N N . LYS A 1 96 ? 0.691 -12.701 2.969 1.00 72.56 96 LYS A N 1
ATOM 774 C CA . LYS A 1 96 ? 2.098 -12.264 2.977 1.00 72.56 96 LYS A CA 1
ATOM 775 C C . LYS A 1 96 ? 2.787 -12.505 4.324 1.00 72.56 96 LYS A C 1
ATOM 777 O O . LYS A 1 96 ? 4.003 -12.669 4.362 1.00 72.56 96 LYS A O 1
ATOM 782 N N . ASN A 1 97 ? 2.030 -12.483 5.419 1.00 75.94 97 ASN A N 1
ATOM 783 C CA . ASN A 1 97 ? 2.546 -12.693 6.770 1.00 75.94 97 ASN A CA 1
ATOM 784 C C . ASN A 1 97 ? 2.277 -14.119 7.290 1.00 75.94 97 ASN A C 1
ATOM 786 O O . ASN A 1 97 ? 2.492 -14.361 8.477 1.00 75.94 97 ASN A O 1
ATOM 790 N N . GLY A 1 98 ? 1.814 -15.044 6.437 1.00 79.50 98 GLY A N 1
ATOM 791 C CA . GLY A 1 98 ? 1.520 -16.429 6.814 1.00 79.50 98 GLY A CA 1
ATOM 792 C C . GLY A 1 98 ? 0.417 -16.563 7.869 1.00 79.50 98 GLY A C 1
ATOM 793 O O . GLY A 1 98 ? 0.485 -17.458 8.704 1.00 79.50 98 GLY A O 1
ATOM 794 N N . LYS A 1 99 ? -0.556 -15.645 7.877 1.00 81.62 99 LYS A N 1
ATOM 795 C CA . LYS A 1 99 ? -1.659 -15.596 8.845 1.00 81.62 99 LYS A CA 1
ATOM 796 C C . LYS A 1 99 ? -2.884 -16.324 8.299 1.00 81.62 99 LYS A C 1
ATOM 798 O O . LYS A 1 99 ? -3.298 -16.095 7.165 1.00 81.62 99 LYS A O 1
ATOM 803 N N . THR A 1 100 ? -3.473 -17.174 9.126 1.00 82.38 100 THR A N 1
ATOM 804 C CA . THR A 1 100 ? -4.723 -17.887 8.853 1.00 82.38 100 THR A CA 1
ATOM 805 C C . THR A 1 100 ? -5.946 -17.039 9.230 1.00 82.38 100 THR A C 1
ATOM 807 O O . THR A 1 100 ? -5.816 -15.904 9.692 1.00 82.38 100 THR A O 1
ATOM 810 N N . GLN A 1 101 ? -7.157 -17.573 9.027 1.00 83.50 101 GLN A N 1
ATOM 811 C CA . GLN A 1 101 ? -8.408 -16.868 9.345 1.00 83.50 101 GLN A CA 1
ATOM 812 C C . GLN A 1 101 ? -8.538 -16.520 10.834 1.00 83.50 101 GLN A C 1
ATOM 814 O O . GLN A 1 101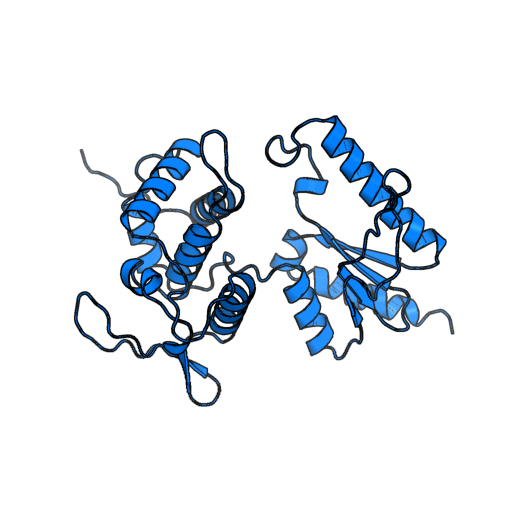 ? -9.120 -15.487 11.164 1.00 83.50 101 GLN A O 1
ATOM 819 N N . ASP A 1 102 ? -7.972 -17.351 11.709 1.00 87.25 102 ASP A N 1
ATOM 820 C CA . ASP A 1 102 ? -8.115 -17.241 13.163 1.00 87.25 102 ASP A CA 1
ATOM 821 C C . ASP A 1 102 ? -6.964 -16.484 13.838 1.00 87.25 102 ASP A C 1
ATOM 823 O O . ASP A 1 102 ? -7.023 -16.206 15.044 1.00 87.25 102 ASP A O 1
ATOM 827 N N . ASP A 1 103 ? -5.933 -16.127 13.071 1.00 86.81 103 ASP A N 1
ATOM 828 C CA . ASP A 1 103 ? -4.781 -15.394 13.570 1.00 86.81 103 ASP A CA 1
ATOM 829 C C . ASP A 1 103 ? -5.063 -13.895 13.666 1.00 86.81 103 ASP A C 1
ATOM 831 O O . ASP A 1 103 ? -5.693 -13.286 12.798 1.00 86.81 103 ASP A O 1
ATOM 835 N N . ILE A 1 104 ? -4.508 -13.270 14.706 1.00 91.88 104 ILE A N 1
ATOM 836 C CA . ILE A 1 104 ? -4.475 -11.811 14.813 1.00 91.88 104 ILE A CA 1
ATOM 837 C C . ILE A 1 104 ? -3.617 -11.260 13.670 1.00 91.88 104 ILE A C 1
ATOM 839 O O . ILE A 1 104 ? -2.439 -11.625 13.522 1.00 91.88 104 ILE A O 1
ATOM 843 N N . LEU A 1 105 ? -4.211 -10.360 12.881 1.00 90.25 105 LEU A N 1
ATOM 844 C CA . LEU A 1 105 ? -3.569 -9.732 11.729 1.00 90.25 105 LEU A CA 1
ATOM 845 C C . LEU A 1 105 ? -2.413 -8.836 12.179 1.00 90.25 105 LEU A C 1
ATOM 847 O O . LEU A 1 105 ? -1.285 -8.983 11.707 1.00 90.25 105 LEU A O 1
ATOM 851 N N . PHE A 1 106 ? -2.666 -7.945 13.137 1.00 93.12 106 PHE A N 1
ATOM 852 C CA . PHE A 1 106 ? -1.693 -6.962 13.609 1.00 93.12 106 PHE A CA 1
ATOM 853 C C . PHE A 1 106 ? -1.218 -7.302 15.016 1.00 93.12 106 PHE A C 1
ATOM 855 O O . PHE A 1 106 ? -1.681 -6.733 15.995 1.00 93.12 106 PHE A O 1
ATOM 862 N N . ASP A 1 107 ? -0.260 -8.221 15.110 1.00 89.19 107 ASP A N 1
ATOM 863 C CA . ASP A 1 107 ? 0.353 -8.615 16.383 1.00 89.19 107 ASP A CA 1
ATOM 864 C C . ASP A 1 107 ? 1.280 -7.505 16.927 1.00 89.19 107 ASP A C 1
ATOM 866 O O . ASP A 1 107 ? 2.502 -7.541 16.753 1.00 89.19 107 ASP A O 1
ATOM 870 N N . VAL A 1 108 ? 0.671 -6.438 17.452 1.00 91.19 108 VAL A N 1
ATOM 871 C CA . VAL A 1 108 ? 1.280 -5.289 18.143 1.00 91.19 108 VAL A CA 1
ATOM 872 C C . VAL A 1 108 ? 0.316 -4.785 19.207 1.00 91.19 108 VAL A C 1
ATOM 874 O O . VAL A 1 108 ? -0.900 -4.874 19.049 1.00 91.19 108 VAL A O 1
ATOM 877 N N . CYS A 1 109 ? 0.848 -4.210 20.282 1.00 89.31 109 CYS A N 1
ATOM 878 C CA . CYS A 1 109 ? 0.026 -3.565 21.298 1.00 89.31 109 CYS A CA 1
ATOM 879 C C . CYS A 1 109 ? -0.119 -2.060 21.040 1.00 89.31 109 CYS A C 1
ATOM 881 O O . CYS A 1 109 ? 0.724 -1.424 20.402 1.00 89.31 109 CYS A O 1
ATOM 883 N N . GLU A 1 110 ? -1.175 -1.464 21.590 1.00 89.81 110 GLU A N 1
ATOM 884 C CA . GLU A 1 110 ? -1.473 -0.037 21.429 1.00 89.81 110 GLU A CA 1
ATOM 885 C C . GLU A 1 110 ? -0.303 0.856 21.867 1.00 89.81 110 GLU A C 1
ATOM 887 O O . GLU A 1 110 ? 0.055 1.813 21.183 1.00 89.81 110 GLU A O 1
ATOM 892 N N . ARG A 1 111 ? 0.377 0.494 22.961 1.00 87.31 111 ARG A N 1
ATOM 893 C CA . ARG A 1 111 ? 1.551 1.227 23.447 1.00 87.31 111 ARG A CA 1
ATOM 894 C C . ARG A 1 111 ? 2.659 1.313 22.393 1.00 87.31 111 ARG A C 1
ATOM 896 O O . ARG A 1 111 ? 3.293 2.358 22.279 1.00 87.31 111 ARG A O 1
ATOM 903 N N . GLN A 1 112 ? 2.891 0.249 21.620 1.00 90.19 112 GLN A N 1
ATOM 904 C CA . GLN A 1 112 ? 3.884 0.260 20.539 1.00 90.19 112 GLN A CA 1
ATOM 905 C C . GLN A 1 112 ? 3.459 1.193 19.401 1.00 90.19 112 GLN A C 1
ATOM 907 O O . GLN A 1 112 ? 4.298 1.915 18.863 1.00 90.19 112 GLN A O 1
ATOM 912 N N . VAL A 1 113 ? 2.163 1.219 19.069 1.00 90.50 113 VAL A N 1
ATOM 913 C CA . VAL A 1 113 ? 1.596 2.151 18.081 1.00 90.50 113 VAL A CA 1
ATOM 914 C C . VAL A 1 113 ? 1.804 3.595 18.528 1.00 90.50 113 VAL A C 1
ATOM 916 O O . VAL A 1 113 ? 2.372 4.392 17.783 1.00 90.50 113 VAL A O 1
ATOM 919 N N . GLN A 1 114 ? 1.428 3.917 19.767 1.00 87.25 114 GLN A N 1
ATOM 920 C CA . GLN A 1 114 ? 1.569 5.258 20.338 1.00 87.25 114 GLN A CA 1
ATOM 921 C C . GLN A 1 114 ? 3.035 5.714 20.411 1.00 87.25 114 GLN A C 1
ATOM 923 O O . GLN A 1 114 ? 3.344 6.853 20.061 1.00 87.25 114 GLN A O 1
ATOM 928 N N . GLN A 1 115 ? 3.949 4.834 20.835 1.00 89.12 115 GLN A N 1
ATOM 929 C CA . GLN A 1 115 ? 5.380 5.143 20.894 1.00 89.12 115 GLN A CA 1
ATOM 930 C C . GLN A 1 115 ? 5.950 5.442 19.507 1.00 89.12 115 GLN A C 1
ATOM 932 O O . GLN A 1 115 ? 6.619 6.459 19.340 1.00 89.12 115 GLN A O 1
ATOM 937 N N . LEU A 1 116 ? 5.645 4.607 18.507 1.00 89.50 116 LEU A N 1
ATOM 938 C CA . LEU A 1 116 ? 6.134 4.826 17.148 1.00 89.50 116 LEU A CA 1
ATOM 939 C C . LEU A 1 116 ? 5.539 6.093 16.523 1.00 89.50 116 LEU A C 1
ATOM 941 O O . LEU A 1 116 ? 6.269 6.861 15.899 1.00 89.50 116 LEU A O 1
ATOM 945 N N . LEU A 1 117 ? 4.235 6.332 16.707 1.00 88.25 117 LEU A N 1
ATOM 946 C CA . LEU A 1 117 ? 3.578 7.566 16.270 1.00 88.25 117 LEU A CA 1
ATOM 947 C C . LEU A 1 117 ? 4.288 8.790 16.838 1.00 88.25 117 LEU A C 1
ATOM 949 O O . LEU A 1 117 ? 4.599 9.709 16.085 1.00 88.25 117 LEU A O 1
ATOM 953 N N . LYS A 1 118 ? 4.583 8.779 18.142 1.00 87.00 118 LYS A N 1
ATOM 954 C CA . LYS A 1 118 ? 5.310 9.863 18.800 1.00 87.00 118 LYS A CA 1
ATOM 955 C C . LYS A 1 118 ? 6.691 10.060 18.177 1.00 87.00 118 LYS A C 1
ATOM 957 O O . LYS A 1 118 ? 6.972 11.154 17.708 1.00 87.00 118 LYS A O 1
ATOM 962 N N . THR A 1 119 ? 7.497 9.001 18.084 1.00 89.00 119 THR A N 1
ATOM 963 C CA . THR A 1 119 ? 8.838 9.062 17.479 1.00 89.00 119 THR A CA 1
ATOM 964 C C . THR A 1 119 ? 8.812 9.637 16.063 1.00 89.00 119 THR A C 1
ATOM 966 O O . THR A 1 119 ? 9.674 10.431 15.706 1.00 89.00 119 THR A O 1
ATOM 969 N N . ILE A 1 120 ? 7.820 9.263 15.254 1.00 87.19 120 ILE A N 1
ATOM 970 C CA . ILE A 1 120 ? 7.708 9.733 13.870 1.00 87.19 120 ILE A CA 1
ATOM 971 C C . ILE A 1 120 ? 7.226 11.175 13.791 1.00 87.19 120 ILE A C 1
ATOM 973 O O . ILE A 1 120 ? 7.721 11.927 12.960 1.00 87.19 120 ILE A O 1
ATOM 977 N N . CYS A 1 121 ? 6.289 11.577 14.645 1.00 86.31 121 CYS A N 1
ATOM 978 C CA . CYS A 1 121 ? 5.869 12.972 14.708 1.00 86.31 121 CYS A CA 1
ATOM 979 C C . CYS A 1 121 ? 7.031 13.864 15.153 1.00 86.31 121 CYS A C 1
ATOM 981 O O . CYS A 1 121 ? 7.279 14.879 14.511 1.00 86.31 121 CYS A O 1
ATOM 983 N N . ASP A 1 122 ? 7.789 13.443 16.167 1.00 85.69 122 ASP A N 1
ATOM 984 C CA . ASP A 1 122 ? 8.989 14.147 16.624 1.00 85.69 122 ASP A CA 1
ATOM 985 C C . ASP A 1 122 ? 10.027 14.239 15.487 1.00 85.69 122 ASP A C 1
ATOM 987 O O . ASP A 1 122 ? 10.566 15.311 15.222 1.00 85.69 122 ASP A O 1
ATOM 991 N N . TYR A 1 123 ? 10.238 13.146 14.741 1.00 85.31 123 TYR A N 1
ATOM 992 C CA . TYR A 1 123 ? 11.125 13.111 13.572 1.00 85.31 123 TYR A CA 1
ATOM 993 C C . TYR A 1 123 ? 10.689 14.062 12.444 1.00 85.31 123 TYR A C 1
ATOM 995 O O . TYR A 1 123 ? 11.532 14.682 11.802 1.00 85.31 123 TYR A O 1
ATOM 1003 N N . LEU A 1 124 ? 9.384 14.191 12.200 1.00 84.81 124 LEU A N 1
ATOM 1004 C CA . LEU A 1 124 ? 8.824 15.083 11.177 1.00 84.81 124 LEU A CA 1
ATOM 1005 C C . LEU A 1 124 ? 8.693 16.542 11.654 1.00 84.81 124 LEU A C 1
ATOM 1007 O O . LEU A 1 124 ? 8.211 17.386 10.901 1.00 84.81 124 LEU A O 1
ATOM 1011 N N . GLY A 1 125 ? 9.101 16.855 12.890 1.00 85.44 125 GLY A N 1
ATOM 1012 C CA . GLY A 1 125 ? 8.956 18.193 13.472 1.00 85.44 125 GLY A CA 1
ATOM 1013 C C . GLY A 1 125 ? 7.502 18.562 13.772 1.00 85.44 125 GLY A C 1
ATOM 1014 O O . GLY A 1 125 ? 7.127 19.733 13.780 1.00 85.44 125 GLY A O 1
ATOM 1015 N N . TYR A 1 126 ? 6.650 17.562 13.975 1.00 83.81 126 TYR A N 1
ATOM 1016 C CA . TYR A 1 126 ? 5.233 17.750 14.212 1.00 83.81 126 TYR A CA 1
ATOM 1017 C C . TYR A 1 126 ? 4.894 17.751 15.711 1.00 83.81 126 TYR A C 1
ATOM 1019 O O . TYR A 1 126 ? 4.689 16.709 16.334 1.00 83.81 126 TYR A O 1
ATOM 1027 N N . GLU A 1 127 ? 4.742 18.935 16.297 1.00 71.75 127 GLU A N 1
ATOM 1028 C CA . GLU A 1 127 ? 4.427 19.084 17.724 1.00 71.75 127 GLU A CA 1
ATOM 1029 C C . GLU A 1 127 ? 2.972 18.745 18.045 1.00 71.75 127 GLU A C 1
ATOM 1031 O O . GLU A 1 127 ? 2.100 19.231 17.342 1.00 71.75 127 GLU A O 1
ATOM 1036 N N . ASN A 1 128 ? 2.691 18.037 19.151 1.00 63.28 128 ASN A N 1
ATOM 1037 C CA . ASN A 1 128 ? 1.357 17.750 19.730 1.00 63.28 128 ASN A CA 1
ATOM 1038 C C . ASN A 1 128 ? 0.444 16.761 18.963 1.00 63.28 128 ASN A C 1
ATOM 1040 O O . ASN A 1 128 ? -0.763 16.739 19.194 1.00 63.28 128 ASN A O 1
ATOM 1044 N N . ILE A 1 129 ? 0.937 15.956 18.012 1.00 63.72 129 ILE A N 1
ATOM 1045 C CA . ILE A 1 129 ? 0.055 15.118 17.162 1.00 63.72 129 ILE A CA 1
ATOM 1046 C C . ILE A 1 129 ? -0.593 13.922 17.880 1.00 63.72 129 ILE A C 1
ATOM 1048 O O . ILE A 1 129 ? -1.697 13.552 17.497 1.00 63.72 129 ILE A O 1
ATOM 1052 N N . GLY A 1 130 ? 0.010 13.349 18.927 1.00 58.41 130 GLY A N 1
ATOM 1053 C CA . GLY A 1 130 ? -0.447 12.075 19.516 1.00 58.41 130 GLY A CA 1
ATOM 1054 C C . GLY A 1 130 ? -1.956 11.985 19.802 1.00 58.41 130 GLY A C 1
ATOM 1055 O O . GLY A 1 130 ? -2.606 11.047 19.356 1.00 58.41 130 GLY A O 1
ATOM 1056 N N . THR A 1 131 ? -2.536 12.981 20.478 1.00 54.31 131 THR A N 1
ATOM 1057 C CA . THR A 1 131 ? -3.986 13.032 20.765 1.00 54.31 131 THR A CA 1
ATOM 1058 C C . THR A 1 131 ? -4.814 13.420 19.533 1.00 54.31 131 THR A C 1
ATOM 1060 O O . THR A 1 131 ? -5.895 12.891 19.312 1.00 54.31 131 THR A O 1
ATOM 1063 N N . ARG A 1 132 ? -4.274 14.298 18.682 1.00 59.09 132 ARG A N 1
ATOM 1064 C CA . ARG A 1 132 ? -4.963 14.866 17.509 1.00 59.09 132 ARG A CA 1
ATOM 1065 C C . ARG A 1 132 ? -5.063 13.903 16.329 1.00 59.09 132 ARG A C 1
ATOM 1067 O O . ARG A 1 132 ? -5.911 14.082 15.461 1.00 59.09 132 ARG A O 1
ATOM 1074 N N . TYR A 1 133 ? -4.189 12.901 16.289 1.00 63.91 133 TYR A N 1
ATOM 1075 C CA . TYR A 1 133 ? -4.248 11.813 15.325 1.00 63.91 133 TYR A CA 1
ATOM 1076 C C . TYR A 1 133 ? -5.552 11.024 15.489 1.00 63.91 133 TYR A C 1
ATOM 1078 O O . TYR A 1 133 ? -6.275 10.844 14.516 1.00 63.91 133 TYR A O 1
ATOM 1086 N N . TYR A 1 134 ? -5.911 10.660 16.723 1.00 61.28 134 TYR A N 1
ATOM 1087 C CA . TYR A 1 134 ? -7.168 9.966 17.006 1.00 61.28 134 TYR A CA 1
ATOM 1088 C C . TYR A 1 134 ? -8.398 10.851 16.748 1.00 61.28 134 TYR A C 1
ATOM 1090 O O . TYR A 1 134 ? -9.351 10.377 16.139 1.00 61.28 134 TYR A O 1
ATOM 1098 N N . ASP A 1 135 ? -8.350 12.149 17.082 1.00 56.25 135 ASP A N 1
ATOM 1099 C CA . ASP A 1 135 ? -9.443 13.092 16.773 1.00 56.25 135 ASP A CA 1
ATOM 1100 C C . ASP A 1 135 ? -9.709 13.225 15.260 1.00 56.25 135 ASP A C 1
ATOM 1102 O O . ASP A 1 135 ? -10.858 13.360 14.834 1.00 56.25 135 ASP A O 1
ATOM 1106 N N . TYR A 1 136 ? -8.650 13.202 14.440 1.00 61.72 136 TYR A N 1
ATOM 1107 C CA . TYR A 1 136 ? -8.760 13.188 12.979 1.00 61.72 136 TYR A CA 1
ATOM 1108 C C . TYR A 1 136 ? -9.401 11.887 12.492 1.00 61.72 136 TYR A C 1
ATOM 1110 O O . TYR A 1 136 ? -10.280 11.922 11.633 1.00 61.72 136 TYR A O 1
ATOM 1118 N N . LEU A 1 137 ? -9.005 10.742 13.051 1.00 58.44 137 LEU A N 1
ATOM 1119 C CA . LEU A 1 137 ? -9.531 9.435 12.656 1.00 58.44 137 LEU A CA 1
ATOM 1120 C C . LEU A 1 137 ? -11.002 9.240 13.039 1.00 58.44 137 LEU A C 1
ATOM 1122 O O . LEU A 1 137 ? -11.768 8.752 12.214 1.00 58.44 137 LEU A O 1
ATOM 1126 N N . GLU A 1 138 ? -11.427 9.685 14.227 1.00 53.69 138 GLU A N 1
ATOM 1127 C CA . GLU A 1 138 ? -12.834 9.596 14.656 1.00 53.69 138 GLU A CA 1
ATOM 1128 C C . GLU A 1 138 ? -13.781 10.416 13.759 1.00 53.69 138 GLU A C 1
ATOM 1130 O O . GLU A 1 138 ? -14.961 10.085 13.631 1.00 53.69 138 GLU A O 1
ATOM 1135 N N . LYS A 1 139 ? -13.270 11.470 13.106 1.00 51.69 139 LYS A N 1
ATOM 1136 C CA . LYS A 1 139 ? -14.025 12.324 12.171 1.00 51.69 139 LYS A CA 1
ATOM 1137 C C . LYS A 1 139 ? -13.864 11.917 10.704 1.00 51.69 139 LYS A C 1
ATOM 1139 O O . LYS A 1 139 ? -14.671 12.314 9.862 1.00 51.69 139 LYS A O 1
ATOM 1144 N N . SER A 1 140 ? -12.837 11.133 10.383 1.00 51.66 140 SER A N 1
ATOM 1145 C CA . SER A 1 140 ? -12.506 10.718 9.019 1.00 51.66 140 SER A CA 1
ATOM 1146 C C . SER A 1 140 ? -13.285 9.464 8.624 1.00 51.66 140 SER A C 1
ATOM 1148 O O . SER A 1 140 ? -12.786 8.352 8.712 1.00 51.66 140 SER A O 1
ATOM 1150 N N . GLY A 1 141 ? -14.513 9.635 8.138 1.00 46.50 141 GLY A N 1
ATOM 1151 C CA . GLY A 1 141 ? -15.307 8.564 7.520 1.00 46.50 141 GLY A CA 1
ATOM 1152 C C . GLY A 1 141 ? -15.061 8.394 6.015 1.00 46.50 141 GLY A C 1
ATOM 1153 O O . GLY A 1 141 ? -16.032 8.307 5.264 1.00 46.50 141 GLY A O 1
ATOM 1154 N N . HIS A 1 142 ? -13.807 8.417 5.538 1.00 43.59 142 HIS A N 1
ATOM 1155 C CA . HIS A 1 142 ? -13.520 8.497 4.096 1.00 43.59 142 HIS A CA 1
ATOM 1156 C C . HIS A 1 142 ? -12.346 7.642 3.600 1.00 43.59 142 HIS A C 1
ATOM 1158 O O . HIS A 1 142 ? -11.353 7.470 4.301 1.00 43.59 142 HIS A O 1
ATOM 1164 N N . ASP A 1 143 ? -12.504 7.204 2.339 1.00 45.41 143 ASP A N 1
ATOM 1165 C CA . ASP A 1 143 ? -11.572 6.570 1.389 1.00 45.41 143 ASP A CA 1
ATOM 1166 C C . ASP A 1 143 ? -10.192 7.240 1.414 1.00 45.41 143 ASP A C 1
ATOM 1168 O O . ASP A 1 143 ? -9.884 8.142 0.633 1.00 45.41 143 ASP A O 1
ATOM 1172 N N . CYS A 1 144 ? -9.379 6.895 2.408 1.00 45.22 144 CYS A N 1
ATOM 1173 C CA . CYS A 1 144 ? -8.058 7.474 2.533 1.00 45.22 144 CYS A CA 1
ATOM 1174 C C . CYS A 1 144 ? -7.111 6.689 1.631 1.00 45.22 144 CYS A C 1
ATOM 1176 O O . CYS A 1 144 ? -6.881 5.495 1.840 1.00 45.22 144 CYS A O 1
ATOM 1178 N N . ASP A 1 145 ? -6.480 7.412 0.698 1.00 44.47 145 ASP A N 1
ATOM 1179 C CA . ASP A 1 145 ? -5.458 6.952 -0.261 1.00 44.47 145 ASP A CA 1
ATOM 1180 C C . ASP A 1 145 ? -4.291 6.147 0.364 1.00 44.47 145 ASP A C 1
ATOM 1182 O O . ASP A 1 145 ? -3.402 5.670 -0.335 1.00 44.47 145 ASP A O 1
ATOM 1186 N N . GLY A 1 146 ? -4.245 5.988 1.693 1.00 42.81 146 GLY A N 1
ATOM 1187 C CA . GLY A 1 146 ? -3.338 5.083 2.401 1.00 42.81 146 GLY A CA 1
ATOM 1188 C C . GLY A 1 146 ? -3.501 3.610 2.000 1.00 42.81 146 GLY A C 1
ATOM 1189 O O . GLY A 1 146 ? -2.536 2.841 2.122 1.00 42.81 146 GLY A O 1
ATOM 1190 N N . ILE A 1 147 ? -4.659 3.233 1.440 1.00 46.19 147 ILE A N 1
ATOM 1191 C CA . ILE A 1 147 ? -4.860 1.970 0.711 1.00 46.19 147 ILE A CA 1
ATOM 1192 C C . ILE A 1 147 ? -4.448 2.171 -0.747 1.00 46.19 147 ILE A C 1
ATOM 1194 O O . ILE A 1 147 ? -5.191 1.908 -1.690 1.00 46.19 147 ILE A O 1
ATOM 1198 N N . LYS A 1 148 ? -3.203 2.586 -0.963 1.00 48.41 148 LYS A N 1
ATOM 1199 C CA . LYS A 1 148 ? -2.538 2.207 -2.202 1.00 48.41 148 LYS A CA 1
ATOM 1200 C C . LYS A 1 148 ? -2.397 0.689 -2.166 1.00 48.41 148 LYS A C 1
ATOM 1202 O O . LYS A 1 148 ? -1.492 0.141 -1.533 1.00 48.41 148 LYS A O 1
ATOM 1207 N N . LEU A 1 149 ? -3.329 0.000 -2.826 1.00 49.88 149 LEU A N 1
ATOM 1208 C CA . LEU A 1 149 ? -3.030 -1.268 -3.488 1.00 49.88 149 LEU A CA 1
ATOM 1209 C C . LEU A 1 149 ? -1.666 -1.072 -4.179 1.00 49.88 149 LEU A C 1
ATOM 1211 O O . LEU A 1 149 ? -1.453 -0.002 -4.753 1.00 49.88 149 LEU A O 1
ATOM 1215 N N . SER A 1 150 ? -0.717 -2.015 -4.053 1.00 58.38 150 SER A N 1
ATOM 1216 C CA . SER A 1 150 ? 0.580 -1.867 -4.737 1.00 58.38 150 SER A CA 1
ATOM 1217 C C . SER A 1 150 ? 0.312 -1.476 -6.182 1.00 58.38 150 SER A C 1
ATOM 1219 O O . SER A 1 150 ? -0.666 -1.960 -6.757 1.00 58.38 150 SER A O 1
ATOM 1221 N N . GLY A 1 151 ? 1.093 -0.547 -6.737 1.00 61.25 151 GLY A N 1
ATOM 1222 C CA . GLY A 1 151 ? 0.731 0.021 -8.033 1.00 61.25 151 GLY A CA 1
ATOM 1223 C C . GLY A 1 151 ? 0.571 -1.052 -9.115 1.00 61.25 151 GLY A C 1
ATOM 1224 O O . GLY A 1 151 ? -0.344 -0.974 -9.929 1.00 61.25 151 GLY A O 1
ATOM 1225 N N . GLU A 1 152 ? 1.320 -2.148 -8.979 1.00 67.81 152 GLU A N 1
ATOM 1226 C CA . GLU A 1 152 ? 1.115 -3.404 -9.696 1.00 67.81 152 GLU A CA 1
ATOM 1227 C C . GLU A 1 152 ? -0.343 -3.894 -9.691 1.00 67.81 152 GLU A C 1
ATOM 1229 O O . GLU A 1 152 ? -0.897 -4.166 -10.743 1.00 67.81 152 GLU A O 1
ATOM 1234 N N . ILE A 1 153 ? -1.030 -3.961 -8.551 1.00 65.44 153 ILE A N 1
ATOM 1235 C CA . ILE A 1 153 ? -2.425 -4.435 -8.473 1.00 65.44 153 ILE A CA 1
ATOM 1236 C C . ILE A 1 153 ? -3.397 -3.451 -9.109 1.00 65.44 153 ILE A C 1
ATOM 1238 O O . ILE A 1 153 ? -4.432 -3.867 -9.632 1.00 65.44 153 ILE A O 1
ATOM 1242 N N . ILE A 1 154 ? -3.130 -2.147 -9.000 1.00 71.12 154 ILE A N 1
ATOM 1243 C CA . ILE A 1 154 ? -3.980 -1.127 -9.621 1.00 71.12 154 ILE A CA 1
ATOM 1244 C C . ILE A 1 154 ? -3.962 -1.357 -11.136 1.00 71.12 154 ILE A C 1
ATOM 1246 O O . ILE A 1 154 ? -5.020 -1.487 -11.760 1.00 71.12 154 ILE A O 1
ATOM 1250 N N . VAL A 1 155 ? -2.764 -1.547 -11.688 1.00 79.19 155 VAL A N 1
ATOM 1251 C CA . VAL A 1 155 ? -2.551 -1.923 -13.087 1.00 79.19 155 VAL A CA 1
ATOM 1252 C C . VAL A 1 155 ? -3.175 -3.289 -13.394 1.00 79.19 155 VAL A C 1
ATOM 1254 O O . VAL A 1 155 ? -3.967 -3.404 -14.323 1.00 79.19 155 VAL A O 1
ATOM 1257 N N . GLU A 1 156 ? -2.923 -4.314 -12.584 1.00 80.00 156 GLU A N 1
ATOM 1258 C CA . GLU A 1 156 ? -3.444 -5.674 -12.765 1.00 80.00 156 GLU A CA 1
ATOM 1259 C C . GLU A 1 156 ? -4.981 -5.706 -12.795 1.00 80.00 156 GLU A C 1
ATOM 1261 O O . GLU A 1 156 ? -5.595 -6.358 -13.642 1.00 80.00 156 GLU A O 1
ATOM 1266 N N . THR A 1 157 ? -5.621 -4.970 -11.885 1.00 75.00 157 THR A N 1
ATOM 1267 C CA . THR A 1 157 ? -7.080 -4.847 -11.793 1.00 75.00 157 THR A CA 1
ATOM 1268 C C . THR A 1 157 ? -7.637 -4.190 -13.045 1.00 75.00 157 THR A C 1
ATOM 1270 O O . THR A 1 157 ? -8.648 -4.648 -13.584 1.00 75.00 157 THR A O 1
ATOM 1273 N N . PHE A 1 158 ? -6.971 -3.142 -13.531 1.00 83.44 158 PHE A N 1
ATOM 1274 C CA . PHE A 1 158 ? -7.334 -2.487 -14.777 1.00 83.44 158 PHE A CA 1
ATOM 1275 C C . PHE A 1 158 ? -7.197 -3.434 -15.978 1.00 83.44 158 PHE A C 1
ATOM 1277 O O . PHE A 1 158 ? -8.141 -3.552 -16.762 1.00 83.44 158 PHE A O 1
ATOM 1284 N N . LEU A 1 159 ? -6.083 -4.162 -16.095 1.00 85.12 159 LEU A N 1
ATOM 1285 C CA . LEU A 1 159 ? -5.859 -5.125 -17.178 1.00 85.12 159 LEU A CA 1
ATOM 1286 C C . LEU A 1 159 ? -6.930 -6.226 -17.177 1.00 85.12 159 LEU A C 1
ATOM 1288 O O . LEU A 1 159 ? -7.559 -6.476 -18.206 1.00 85.12 159 LEU A O 1
ATOM 1292 N N . LYS A 1 160 ? -7.215 -6.816 -16.007 1.00 82.62 160 LYS A N 1
ATOM 1293 C CA . LYS A 1 160 ? -8.266 -7.835 -15.837 1.00 82.62 160 LYS A CA 1
ATOM 1294 C C . LYS A 1 160 ? -9.653 -7.305 -16.195 1.00 82.62 160 LYS A C 1
ATOM 1296 O O . LYS A 1 160 ? -10.383 -7.971 -16.924 1.00 82.62 160 LYS A O 1
ATOM 1301 N N . LYS A 1 161 ? -10.022 -6.108 -15.719 1.00 80.44 161 LYS A N 1
ATOM 1302 C CA . LYS A 1 161 ? -11.335 -5.494 -15.992 1.00 80.44 161 LYS A CA 1
ATOM 1303 C C . LYS A 1 161 ? -11.562 -5.250 -17.488 1.00 80.44 161 LYS A C 1
ATOM 1305 O O . LYS A 1 161 ? -12.691 -5.363 -17.951 1.00 80.44 161 LYS A O 1
ATOM 1310 N N . ASN A 1 162 ? -10.499 -4.959 -18.234 1.00 84.75 162 ASN A N 1
ATOM 1311 C CA . ASN A 1 162 ? -10.549 -4.738 -19.679 1.00 84.75 162 ASN A CA 1
ATOM 1312 C C . ASN A 1 162 ? -10.285 -6.013 -20.501 1.00 84.75 162 ASN A C 1
ATOM 1314 O O . ASN A 1 162 ? -10.104 -5.930 -21.712 1.00 84.75 162 ASN A O 1
ATOM 1318 N N . SER A 1 163 ? -10.264 -7.193 -19.867 1.00 87.31 163 SER A N 1
ATOM 1319 C CA . SER A 1 163 ? -9.992 -8.481 -20.528 1.00 87.31 163 SER A CA 1
ATOM 1320 C C . SER A 1 163 ? -8.661 -8.519 -21.296 1.00 87.31 163 SER A C 1
ATOM 1322 O O . SER A 1 163 ? -8.515 -9.237 -22.286 1.00 87.31 163 SER A O 1
ATOM 1324 N N . ILE A 1 164 ? -7.669 -7.753 -20.838 1.00 87.56 164 ILE A N 1
ATOM 1325 C CA . ILE A 1 164 ? -6.327 -7.734 -21.419 1.00 87.56 164 ILE A CA 1
ATOM 1326 C C . ILE A 1 164 ? -5.536 -8.896 -20.816 1.00 87.56 164 ILE A C 1
ATOM 1328 O O . ILE A 1 164 ? -5.419 -9.014 -19.597 1.00 87.56 164 ILE A O 1
ATOM 1332 N N . ARG A 1 165 ? -4.986 -9.770 -21.666 1.00 90.19 165 ARG A N 1
ATOM 1333 C CA . ARG A 1 165 ? -4.164 -10.905 -21.221 1.00 90.19 165 ARG A CA 1
ATOM 1334 C C . ARG A 1 165 ? -2.728 -10.446 -20.970 1.00 90.19 165 ARG A C 1
ATOM 1336 O O . ARG A 1 165 ? -2.134 -9.787 -21.823 1.00 90.19 165 ARG A O 1
ATOM 1343 N N . PHE A 1 166 ? -2.164 -10.833 -19.833 1.00 90.31 166 PHE A N 1
ATOM 1344 C CA . PHE A 1 166 ? -0.810 -10.457 -19.430 1.00 90.31 166 PHE A CA 1
ATOM 1345 C C . PHE A 1 166 ? -0.089 -11.606 -18.716 1.00 90.31 166 PHE A C 1
ATOM 1347 O O . PHE A 1 166 ? -0.727 -12.547 -18.242 1.00 90.31 166 PHE A O 1
ATOM 1354 N N . LYS A 1 167 ? 1.239 -11.510 -18.647 1.00 86.06 167 LYS A N 1
ATOM 1355 C CA . LYS A 1 167 ? 2.128 -12.312 -17.797 1.00 86.06 167 LYS A CA 1
ATOM 1356 C C . LYS A 1 167 ? 2.743 -11.421 -16.722 1.00 86.06 167 LYS A C 1
ATOM 1358 O O . LYS A 1 167 ? 2.771 -10.204 -16.900 1.00 86.06 167 LYS A O 1
ATOM 1363 N N . THR A 1 168 ? 3.255 -12.012 -15.648 1.00 81.50 168 THR A N 1
ATOM 1364 C CA . THR A 1 168 ? 3.894 -11.282 -14.545 1.00 81.50 168 THR A CA 1
ATOM 1365 C C . THR A 1 168 ? 5.243 -11.885 -14.184 1.00 81.50 168 THR A C 1
ATOM 1367 O O . THR A 1 168 ? 5.490 -13.074 -14.396 1.00 81.50 168 THR A O 1
ATOM 1370 N N . GLN A 1 169 ? 6.125 -11.054 -13.627 1.00 66.69 169 GLN A N 1
ATOM 1371 C CA . GLN A 1 169 ? 7.383 -11.470 -13.007 1.00 66.69 169 GLN A CA 1
ATOM 1372 C C . GLN A 1 169 ? 8.203 -12.459 -13.864 1.00 66.69 169 GLN A C 1
ATOM 1374 O O . GLN A 1 169 ? 8.690 -12.101 -14.935 1.00 66.69 169 GLN A O 1
ATOM 1379 N N . ARG A 1 170 ? 8.377 -13.706 -13.398 1.00 66.38 170 ARG A N 1
ATOM 1380 C CA . ARG A 1 170 ? 9.271 -14.719 -13.995 1.00 66.38 170 ARG A CA 1
ATOM 1381 C C . ARG A 1 170 ? 8.859 -15.170 -15.397 1.00 66.38 170 ARG A C 1
ATOM 1383 O O . ARG A 1 170 ? 9.711 -15.667 -16.130 1.00 66.38 170 ARG A O 1
ATOM 1390 N N . ASP A 1 171 ? 7.594 -14.973 -15.758 1.00 76.06 171 ASP A N 1
ATOM 1391 C CA . ASP A 1 171 ? 7.050 -15.371 -17.058 1.00 76.06 171 ASP A CA 1
ATOM 1392 C C . ASP A 1 171 ? 7.185 -14.270 -18.121 1.00 76.06 171 ASP A C 1
ATOM 1394 O O . ASP A 1 171 ? 6.879 -14.502 -19.296 1.00 76.06 171 ASP A O 1
ATOM 1398 N N . THR A 1 172 ? 7.620 -13.073 -17.708 1.00 81.12 172 THR A N 1
ATOM 1399 C CA . THR A 1 172 ? 7.888 -11.947 -18.610 1.00 81.12 172 THR A CA 1
ATOM 1400 C C . THR A 1 172 ? 9.211 -12.118 -19.353 1.00 81.12 172 THR A C 1
ATOM 1402 O O . THR A 1 172 ? 9.997 -13.031 -19.081 1.00 81.12 172 THR A O 1
ATOM 1405 N N . LEU A 1 173 ? 9.479 -11.212 -20.297 1.00 84.81 173 LEU A N 1
ATOM 1406 C CA . LEU A 1 173 ? 10.777 -11.094 -20.949 1.00 84.81 173 LEU A CA 1
ATOM 1407 C C . LEU A 1 173 ? 11.919 -11.078 -19.912 1.00 84.81 173 LEU A C 1
ATOM 1409 O O . LEU A 1 173 ? 12.025 -10.172 -19.087 1.00 84.81 173 LEU A O 1
ATOM 1413 N N . GLN A 1 174 ? 12.804 -12.071 -19.987 1.00 85.50 174 GLN A N 1
ATOM 1414 C CA . GLN A 1 174 ? 13.909 -12.217 -19.044 1.00 85.50 174 GLN A CA 1
ATOM 1415 C C . GLN A 1 174 ? 15.071 -11.298 -19.431 1.00 85.50 174 GLN A C 1
ATOM 1417 O O . GLN A 1 174 ? 15.909 -11.638 -20.265 1.00 85.50 174 GLN A O 1
ATOM 1422 N N . CYS A 1 175 ? 15.113 -10.115 -18.823 1.00 85.19 175 CYS A N 1
ATOM 1423 C CA . CYS A 1 175 ? 16.290 -9.253 -18.841 1.00 85.19 175 CYS A CA 1
ATOM 1424 C C . CYS A 1 175 ? 17.307 -9.786 -17.823 1.00 85.19 175 CYS A C 1
ATOM 1426 O O . CYS A 1 175 ? 16.938 -10.048 -16.682 1.00 85.19 175 CYS A O 1
ATOM 1428 N N . ILE A 1 176 ? 18.570 -9.969 -18.206 1.00 85.50 176 ILE A N 1
ATOM 1429 C CA . ILE A 1 176 ? 19.629 -10.436 -17.298 1.00 85.50 176 ILE A CA 1
ATOM 1430 C C . ILE A 1 176 ? 20.523 -9.249 -16.966 1.00 85.50 176 ILE A C 1
ATOM 1432 O O . ILE A 1 176 ? 20.977 -8.543 -17.861 1.00 85.50 176 ILE A O 1
ATOM 1436 N N . ASN A 1 177 ? 20.777 -9.022 -15.681 1.00 80.56 177 ASN A N 1
ATOM 1437 C CA . ASN A 1 177 ? 21.695 -7.986 -15.239 1.00 80.56 177 ASN A CA 1
ATOM 1438 C C . ASN A 1 177 ? 23.135 -8.363 -15.641 1.00 80.56 177 ASN A C 1
ATOM 1440 O O . ASN A 1 177 ? 23.615 -9.405 -15.191 1.00 80.56 177 ASN A O 1
ATOM 1444 N N . PRO A 1 178 ? 23.840 -7.539 -16.437 1.00 78.44 178 PRO A N 1
ATOM 1445 C CA . PRO A 1 178 ? 25.183 -7.868 -16.911 1.00 78.44 178 PRO A CA 1
ATOM 1446 C C . PRO A 1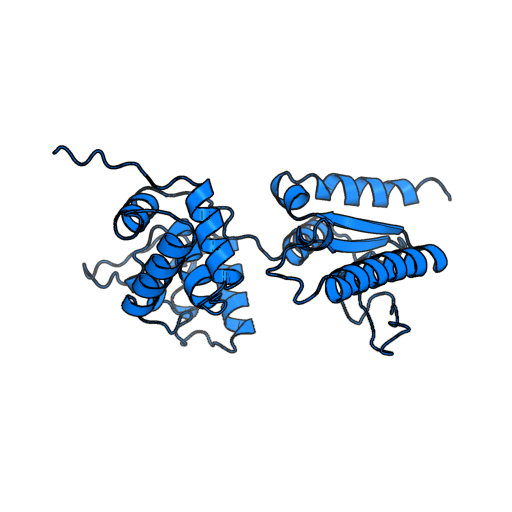 178 ? 26.225 -7.886 -15.786 1.00 78.44 178 PRO A C 1
ATOM 1448 O O . PRO A 1 178 ? 27.204 -8.617 -15.881 1.00 78.44 178 PRO A O 1
ATOM 1451 N N . ASP A 1 179 ? 26.002 -7.122 -14.714 1.00 77.94 179 ASP A N 1
ATOM 1452 C CA . ASP A 1 179 ? 26.948 -6.986 -13.605 1.00 77.94 179 ASP A CA 1
ATOM 1453 C C . ASP A 1 179 ? 26.805 -8.133 -12.583 1.00 77.94 179 ASP A C 1
ATOM 1455 O O . ASP A 1 179 ? 27.768 -8.496 -11.915 1.00 77.94 179 ASP A O 1
ATOM 1459 N N . THR A 1 180 ? 25.605 -8.713 -12.437 1.00 77.88 180 THR A N 1
ATOM 1460 C CA . THR A 1 180 ? 25.313 -9.704 -11.375 1.00 77.88 180 THR A CA 1
ATOM 1461 C C . THR A 1 180 ? 24.800 -11.055 -11.876 1.00 77.88 180 THR A C 1
ATOM 1463 O O . THR A 1 180 ? 24.719 -11.999 -11.095 1.00 77.88 180 THR A O 1
ATOM 1466 N N . GLY A 1 181 ? 24.417 -11.167 -13.150 1.00 79.38 181 GLY A N 1
ATOM 1467 C CA . GLY A 1 181 ? 23.855 -12.385 -13.744 1.00 79.38 181 GLY A CA 1
ATOM 1468 C C . GLY A 1 181 ? 22.416 -12.710 -13.322 1.00 79.38 181 GLY A C 1
ATOM 1469 O O . GLY A 1 181 ? 21.837 -13.675 -13.819 1.00 79.38 181 GLY A O 1
ATOM 1470 N N . TYR A 1 182 ? 21.805 -11.919 -12.434 1.00 78.12 182 TYR A N 1
ATOM 1471 C CA . TYR A 1 182 ? 20.428 -12.139 -11.990 1.00 78.12 182 TYR A CA 1
ATOM 1472 C C . TYR A 1 182 ? 19.399 -11.650 -13.011 1.00 78.12 182 TYR A C 1
ATOM 1474 O O . TYR A 1 182 ? 19.575 -10.616 -13.658 1.00 78.12 182 TYR A O 1
ATOM 1482 N N . VAL A 1 183 ? 18.275 -12.365 -13.099 1.00 77.19 183 VAL A N 1
ATOM 1483 C CA . VAL A 1 183 ? 17.124 -11.941 -13.904 1.00 77.19 183 VAL A CA 1
ATOM 1484 C C . VAL A 1 183 ? 16.465 -10.720 -13.259 1.00 77.19 183 VAL A C 1
ATOM 1486 O O . VAL A 1 183 ? 16.149 -10.720 -12.071 1.00 77.19 183 VAL A O 1
ATOM 1489 N N . MET A 1 184 ? 16.231 -9.693 -14.067 1.00 80.94 184 MET A N 1
ATOM 1490 C CA . MET A 1 184 ? 15.495 -8.475 -13.748 1.00 80.94 184 MET A CA 1
ATOM 1491 C C . MET A 1 184 ? 14.128 -8.529 -14.443 1.00 80.94 184 MET A C 1
ATOM 1493 O O . MET A 1 184 ? 13.987 -7.993 -15.545 1.00 80.94 184 MET A O 1
ATOM 1497 N N . PRO A 1 185 ? 13.127 -9.199 -13.845 1.00 81.06 185 PRO A N 1
ATOM 1498 C CA . PRO A 1 185 ? 11.811 -9.335 -14.457 1.00 81.06 185 PRO A CA 1
ATOM 1499 C C . PRO A 1 185 ? 11.104 -7.982 -14.562 1.00 81.06 185 PRO A C 1
ATOM 1501 O O . PRO A 1 185 ? 11.408 -7.059 -13.804 1.00 81.06 185 PRO A O 1
ATOM 1504 N N . TYR A 1 186 ? 10.155 -7.878 -15.486 1.00 85.38 186 TYR A N 1
ATOM 1505 C CA . TYR A 1 186 ? 9.220 -6.755 -15.556 1.00 85.38 186 TYR A CA 1
ATOM 1506 C C . TYR A 1 186 ? 7.958 -7.081 -14.749 1.00 85.38 186 TYR A C 1
ATOM 1508 O O . TYR A 1 186 ? 7.640 -8.257 -14.533 1.00 85.38 186 TYR A O 1
ATOM 1516 N N . ASP A 1 187 ? 7.215 -6.055 -14.334 1.00 82.38 187 ASP A N 1
ATOM 1517 C CA . ASP A 1 187 ? 5.989 -6.261 -13.558 1.00 82.38 187 ASP A CA 1
ATOM 1518 C C . ASP A 1 187 ? 4.913 -6.952 -14.398 1.00 82.38 187 ASP A C 1
ATOM 1520 O O . ASP A 1 187 ? 4.332 -7.955 -13.969 1.00 82.38 187 ASP A O 1
ATOM 1524 N N . PHE A 1 188 ? 4.699 -6.461 -15.627 1.00 88.56 188 PHE A N 1
ATOM 1525 C CA . PHE A 1 188 ? 3.742 -7.043 -16.568 1.00 88.56 188 PHE A CA 1
ATOM 1526 C C . PHE A 1 188 ? 4.285 -7.123 -17.993 1.00 88.56 188 PHE A C 1
ATOM 1528 O O . PHE A 1 188 ? 4.931 -6.204 -18.490 1.00 88.56 188 PHE A O 1
ATOM 1535 N N . GLU A 1 189 ? 3.913 -8.192 -18.696 1.00 91.12 189 GLU A N 1
ATOM 1536 C CA . GLU A 1 189 ? 4.038 -8.313 -20.150 1.00 91.12 189 GLU A CA 1
ATOM 1537 C C . GLU A 1 189 ? 2.654 -8.522 -20.766 1.00 91.12 189 GLU A C 1
ATOM 1539 O O . GLU A 1 189 ? 1.967 -9.490 -20.442 1.00 91.12 189 GLU A O 1
ATOM 1544 N N . ILE A 1 190 ? 2.240 -7.650 -21.686 1.00 90.56 190 ILE A N 1
ATOM 1545 C CA . ILE A 1 190 ? 0.969 -7.792 -22.400 1.00 90.56 190 ILE A CA 1
ATOM 1546 C C . ILE A 1 190 ? 1.127 -8.789 -23.551 1.00 90.56 190 ILE A C 1
ATOM 1548 O O . ILE A 1 190 ? 1.893 -8.578 -24.499 1.00 90.56 190 ILE A O 1
ATOM 1552 N N . ILE A 1 191 ? 0.347 -9.867 -23.497 1.00 85.94 191 ILE A N 1
ATOM 1553 C CA . ILE A 1 191 ? 0.460 -10.986 -24.433 1.00 85.94 191 ILE A CA 1
ATOM 1554 C C . ILE A 1 191 ? 0.028 -10.546 -25.837 1.00 85.94 191 ILE A C 1
ATOM 1556 O O . ILE A 1 191 ? -1.051 -9.989 -26.030 1.00 85.94 191 ILE A O 1
ATOM 1560 N N . GLY A 1 192 ? 0.875 -10.824 -26.832 1.00 83.44 192 GLY A N 1
ATOM 1561 C CA . GLY A 1 192 ? 0.586 -10.563 -28.247 1.00 83.44 192 GLY A CA 1
ATOM 1562 C C . GLY A 1 192 ? 0.730 -9.101 -28.680 1.00 83.44 192 GLY A C 1
ATOM 1563 O O . GLY A 1 192 ? 0.408 -8.781 -29.821 1.00 83.44 192 GLY A O 1
ATOM 1564 N N . LYS A 1 193 ? 1.203 -8.210 -27.799 1.00 84.50 193 LYS A N 1
ATOM 1565 C CA . LYS A 1 193 ? 1.363 -6.777 -28.104 1.00 84.50 193 LYS A CA 1
ATOM 1566 C C . LYS A 1 193 ? 2.794 -6.260 -27.998 1.00 84.50 193 LYS A C 1
ATOM 1568 O O . LYS A 1 193 ? 3.027 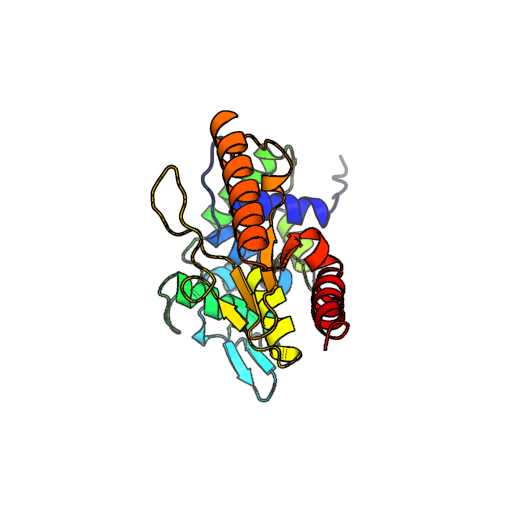-5.120 -28.373 1.00 84.50 193 LYS A O 1
ATOM 1573 N N . ARG A 1 194 ? 3.737 -7.086 -27.521 1.00 89.50 194 ARG A N 1
ATOM 1574 C CA . ARG A 1 194 ? 5.124 -6.682 -27.221 1.00 89.50 194 ARG A CA 1
ATOM 1575 C C . ARG A 1 194 ? 5.182 -5.405 -26.372 1.00 89.50 194 ARG A C 1
ATOM 1577 O O . ARG A 1 194 ? 5.960 -4.495 -26.636 1.00 89.50 194 ARG A O 1
ATOM 1584 N N . ILE A 1 195 ? 4.330 -5.332 -25.353 1.00 91.44 195 ILE A N 1
ATOM 1585 C CA . ILE A 1 195 ? 4.296 -4.219 -24.401 1.00 91.44 195 ILE A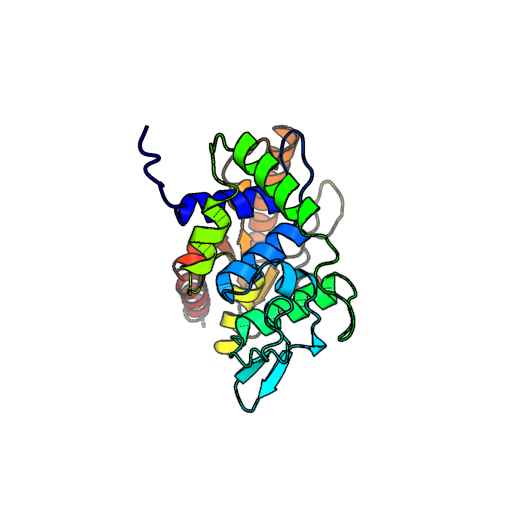 CA 1
ATOM 1586 C C . ILE A 1 195 ? 4.711 -4.756 -23.036 1.00 91.44 195 ILE A C 1
ATOM 1588 O O . ILE A 1 195 ? 4.171 -5.767 -22.585 1.00 91.44 195 ILE A O 1
ATOM 1592 N N . LEU A 1 196 ? 5.645 -4.066 -22.391 1.00 91.94 196 LEU A N 1
ATOM 1593 C CA . LEU A 1 196 ? 6.052 -4.296 -21.007 1.00 91.94 196 LEU A CA 1
ATOM 1594 C C . LEU A 1 196 ? 5.587 -3.120 -20.155 1.00 91.94 196 LEU A C 1
ATOM 1596 O O . LEU A 1 196 ? 5.551 -1.989 -20.637 1.00 91.94 196 LEU A O 1
ATOM 1600 N N . ILE A 1 197 ? 5.231 -3.382 -18.903 1.00 90.94 197 ILE A N 1
ATOM 1601 C CA . ILE A 1 197 ? 4.834 -2.354 -17.941 1.00 90.94 197 ILE A CA 1
ATOM 1602 C C . ILE A 1 197 ? 5.710 -2.484 -16.699 1.00 90.94 197 ILE A C 1
ATOM 1604 O O . ILE A 1 197 ? 5.930 -3.594 -16.213 1.00 90.94 197 ILE A O 1
ATOM 1608 N N . GLU A 1 198 ? 6.172 -1.340 -16.208 1.00 87.19 198 GLU A N 1
ATOM 1609 C CA . GLU A 1 198 ? 6.944 -1.180 -14.977 1.00 87.19 198 GLU A CA 1
ATOM 1610 C C . GLU A 1 198 ? 6.327 -0.075 -14.123 1.00 87.19 198 GLU A C 1
ATOM 1612 O O . GLU A 1 198 ? 6.044 1.024 -14.615 1.00 87.19 198 GLU A O 1
ATOM 1617 N N . VAL A 1 199 ? 6.084 -0.377 -12.852 1.00 79.00 199 VAL A N 1
ATOM 1618 C CA . VAL A 1 199 ? 5.466 0.532 -11.894 1.00 79.00 199 VAL A CA 1
ATOM 1619 C C . VAL A 1 199 ? 6.559 1.192 -11.061 1.00 79.00 199 VAL A C 1
ATOM 1621 O O . VAL A 1 199 ? 7.083 0.630 -10.102 1.00 79.00 199 VAL A O 1
ATOM 1624 N N . GLN A 1 200 ? 6.867 2.437 -11.406 1.00 71.62 200 GLN A N 1
ATOM 1625 C CA . GLN A 1 200 ? 8.007 3.179 -10.883 1.00 71.62 200 GLN A CA 1
ATOM 1626 C C . GLN A 1 200 ? 7.638 4.044 -9.667 1.00 71.62 200 GLN A C 1
ATOM 1628 O O . GLN A 1 200 ? 6.595 4.707 -9.618 1.00 71.62 200 GLN A O 1
ATOM 1633 N N . GLY A 1 201 ? 8.522 4.056 -8.665 1.00 60.56 201 GLY A N 1
ATOM 1634 C CA . GLY A 1 201 ? 8.420 4.903 -7.470 1.00 60.56 201 GLY A CA 1
ATOM 1635 C C . GLY A 1 201 ? 9.229 6.200 -7.564 1.00 60.56 201 GLY A C 1
ATOM 1636 O O . GLY A 1 201 ? 10.220 6.273 -8.280 1.00 60.56 201 GLY A O 1
ATOM 1637 N N . GLU A 1 202 ? 8.865 7.211 -6.768 1.00 53.44 202 GLU A N 1
ATOM 1638 C CA . GLU A 1 202 ? 9.572 8.510 -6.663 1.00 53.44 202 GLU A CA 1
ATOM 1639 C C . GLU A 1 202 ? 11.089 8.378 -6.410 1.00 53.44 202 GLU A C 1
ATOM 1641 O O . GLU A 1 202 ? 11.872 9.219 -6.847 1.00 53.44 202 GLU A O 1
ATOM 1646 N N . GLN A 1 203 ? 11.524 7.289 -5.764 1.00 44.16 203 GLN A N 1
ATOM 1647 C CA . GLN A 1 203 ? 12.937 6.990 -5.511 1.00 44.16 203 GLN A CA 1
ATOM 1648 C C . GLN A 1 203 ? 13.803 6.842 -6.780 1.00 44.16 203 GLN A C 1
ATOM 1650 O O . GLN A 1 203 ? 15.015 6.951 -6.679 1.00 44.16 203 GLN A O 1
ATOM 1655 N N . HIS A 1 204 ? 13.213 6.662 -7.968 1.00 49.06 204 HIS A N 1
ATOM 1656 C CA . HIS A 1 204 ? 13.955 6.579 -9.235 1.00 49.06 204 HIS A CA 1
ATOM 1657 C C . HIS A 1 204 ? 14.290 7.955 -9.845 1.00 49.06 204 HIS A C 1
ATOM 1659 O O . HIS A 1 204 ? 15.152 8.050 -10.715 1.00 49.06 204 HIS A O 1
ATOM 1665 N N . ARG A 1 205 ? 13.635 9.045 -9.408 1.00 43.69 205 ARG A N 1
ATOM 1666 C CA . ARG A 1 205 ? 13.803 10.389 -10.005 1.00 43.69 205 ARG A CA 1
ATOM 1667 C C . ARG A 1 205 ? 14.832 11.262 -9.302 1.00 43.69 205 ARG A C 1
ATOM 1669 O O . ARG A 1 205 ? 15.318 12.230 -9.881 1.00 43.69 205 ARG A O 1
ATOM 1676 N N . SER A 1 206 ? 15.139 10.997 -8.040 1.00 36.84 206 SER A N 1
ATOM 1677 C CA . SER A 1 206 ? 16.022 11.858 -7.252 1.00 36.84 206 SER A CA 1
ATOM 1678 C C . SER A 1 206 ? 16.769 11.048 -6.211 1.00 36.84 206 SER A C 1
ATOM 1680 O O . SER A 1 206 ? 16.233 10.083 -5.666 1.00 36.84 206 SER A O 1
ATOM 1682 N N . PHE A 1 207 ? 18.003 11.463 -5.918 1.00 40.78 207 PHE A N 1
ATOM 1683 C CA . PHE A 1 207 ? 18.765 10.876 -4.829 1.00 40.78 207 PHE A CA 1
ATOM 1684 C C . PHE A 1 207 ? 18.041 11.188 -3.523 1.00 40.78 207 PHE A C 1
ATOM 1686 O O . PHE A 1 207 ? 18.076 12.306 -3.013 1.00 40.78 207 PHE A O 1
ATOM 1693 N N . ILE A 1 208 ? 17.340 10.192 -2.999 1.00 43.69 208 ILE A N 1
ATOM 1694 C CA . ILE A 1 208 ? 16.758 10.259 -1.667 1.00 43.69 208 ILE A CA 1
ATOM 1695 C C . ILE A 1 208 ? 17.716 9.498 -0.739 1.00 43.69 208 ILE A C 1
ATOM 1697 O O . ILE A 1 208 ? 17.782 8.271 -0.859 1.00 43.69 208 ILE A O 1
ATOM 1701 N N . PRO A 1 209 ? 18.416 10.167 0.204 1.00 37.62 209 PRO A N 1
ATOM 1702 C CA . PRO A 1 209 ? 19.397 9.536 1.105 1.00 37.62 209 PRO A CA 1
ATOM 1703 C C . PRO A 1 209 ? 18.841 8.350 1.916 1.00 37.62 209 PRO A C 1
ATOM 1705 O O . PRO A 1 209 ? 19.574 7.532 2.455 1.00 37.62 209 PRO A O 1
ATOM 1708 N N . ARG A 1 210 ? 17.511 8.264 2.015 1.00 34.47 210 ARG A N 1
ATOM 1709 C CA . ARG A 1 210 ? 16.757 7.216 2.712 1.00 34.47 210 ARG A CA 1
ATOM 1710 C C . ARG A 1 210 ? 16.601 5.913 1.911 1.00 34.47 210 ARG A C 1
ATOM 1712 O O . ARG A 1 210 ? 16.395 4.869 2.517 1.00 34.47 210 ARG A O 1
ATOM 1719 N N . PHE A 1 211 ? 16.685 5.969 0.580 1.00 28.52 211 PHE A N 1
ATOM 1720 C CA . PHE A 1 211 ? 16.589 4.808 -0.323 1.00 28.52 211 PHE A CA 1
ATOM 1721 C C . PHE A 1 211 ? 17.939 4.419 -0.933 1.00 28.52 211 PHE A C 1
ATOM 1723 O O . PHE A 1 211 ? 18.126 3.276 -1.343 1.00 28.52 211 PHE A O 1
ATOM 1730 N N . HIS A 1 212 ? 18.891 5.350 -0.937 1.00 43.56 212 HIS A N 1
ATOM 1731 C CA . HIS A 1 212 ? 20.211 5.178 -1.520 1.00 43.56 212 HIS A CA 1
ATOM 1732 C C . HIS A 1 212 ? 21.249 5.365 -0.417 1.00 43.56 212 HIS A C 1
ATOM 1734 O O . HIS A 1 212 ? 21.449 6.470 0.079 1.00 43.56 212 HIS A O 1
ATOM 1740 N N . VAL A 1 213 ? 21.883 4.264 -0.007 1.00 46.19 213 VAL A N 1
ATOM 1741 C CA . VAL A 1 213 ? 22.925 4.275 1.035 1.00 46.19 213 VAL A CA 1
ATOM 1742 C C . VAL A 1 213 ? 24.133 5.110 0.583 1.00 46.19 213 VAL A C 1
ATOM 1744 O O . VAL A 1 213 ? 24.792 5.739 1.406 1.00 46.19 213 VAL A O 1
ATOM 1747 N N . THR A 1 214 ? 24.390 5.147 -0.727 1.00 58.88 214 THR A N 1
ATOM 1748 C CA . THR A 1 214 ? 25.455 5.915 -1.382 1.00 58.88 214 THR A CA 1
ATOM 1749 C C . THR A 1 214 ? 24.959 6.474 -2.717 1.00 58.88 214 THR A C 1
ATOM 1751 O O . THR A 1 214 ? 24.071 5.884 -3.342 1.00 58.88 214 THR A O 1
ATOM 1754 N N . GLU A 1 215 ? 25.535 7.588 -3.182 1.00 62.25 215 GLU A N 1
ATOM 1755 C CA . GLU A 1 215 ? 25.280 8.131 -4.533 1.00 62.25 215 GLU A CA 1
ATOM 1756 C C . GLU A 1 215 ? 25.576 7.089 -5.624 1.00 62.25 215 GLU A C 1
ATOM 1758 O O . GLU A 1 215 ? 24.820 6.965 -6.584 1.00 62.25 215 GLU A O 1
ATOM 1763 N N . GLU A 1 216 ? 26.584 6.237 -5.415 1.00 63.59 216 GLU A N 1
ATOM 1764 C CA . GLU A 1 216 ? 26.900 5.107 -6.298 1.00 63.59 216 GLU A CA 1
ATOM 1765 C C . GLU A 1 216 ? 25.748 4.095 -6.422 1.00 63.59 216 GLU A C 1
ATOM 1767 O O . GLU A 1 216 ? 25.497 3.573 -7.506 1.00 63.59 216 GLU A O 1
ATOM 1772 N N . GLY A 1 217 ? 25.007 3.825 -5.340 1.00 62.69 217 GLY A N 1
ATOM 1773 C CA . GLY A 1 217 ? 23.850 2.926 -5.367 1.00 62.69 217 GLY A CA 1
ATOM 1774 C C . GLY A 1 217 ? 22.668 3.488 -6.165 1.00 62.69 217 GLY A C 1
ATOM 1775 O O . GLY A 1 217 ? 21.948 2.731 -6.816 1.00 62.69 217 GLY A O 1
ATOM 1776 N N . PHE A 1 218 ? 22.496 4.812 -6.157 1.00 65.50 218 PHE A N 1
ATOM 1777 C CA . PHE A 1 218 ? 21.499 5.509 -6.974 1.00 65.50 218 PHE A CA 1
ATOM 1778 C C . PHE A 1 218 ? 21.875 5.514 -8.455 1.00 65.50 218 PHE A C 1
ATOM 1780 O O . PHE A 1 218 ? 21.045 5.189 -9.302 1.00 65.50 218 PHE A O 1
ATOM 1787 N N . GLU A 1 219 ? 23.137 5.807 -8.771 1.00 74.19 219 GLU A N 1
ATOM 1788 C CA . GLU A 1 219 ? 23.640 5.727 -10.146 1.00 74.19 219 GLU A CA 1
ATOM 1789 C C . GLU A 1 219 ? 23.578 4.289 -10.686 1.00 74.19 219 GLU A C 1
ATOM 1791 O O . GLU A 1 219 ? 23.186 4.064 -11.832 1.00 74.19 219 GLU A O 1
ATOM 1796 N N . TYR A 1 220 ? 23.842 3.284 -9.844 1.00 73.12 220 TYR A N 1
ATOM 1797 C CA . TYR A 1 220 ? 23.643 1.879 -10.204 1.00 73.12 220 TYR A CA 1
ATOM 1798 C C . TYR A 1 220 ? 22.172 1.549 -10.498 1.00 73.12 220 TYR A C 1
ATOM 1800 O O . TYR A 1 220 ? 21.877 0.792 -11.426 1.00 73.12 220 TYR A O 1
ATOM 1808 N N . GLN A 1 221 ? 21.234 2.124 -9.740 1.00 67.31 221 GLN A N 1
ATOM 1809 C CA . GLN A 1 221 ? 19.803 1.950 -9.986 1.00 67.31 221 GLN A CA 1
ATOM 1810 C C . GLN A 1 221 ? 19.375 2.582 -11.316 1.00 67.31 221 GLN A C 1
ATOM 1812 O O . GLN A 1 221 ? 18.750 1.894 -12.120 1.00 67.31 221 GLN A O 1
ATOM 1817 N N . LYS A 1 222 ? 19.814 3.813 -11.614 1.00 77.94 222 LYS A N 1
ATOM 1818 C CA . LYS A 1 222 ? 19.582 4.447 -12.924 1.00 77.94 222 LYS A CA 1
ATOM 1819 C C . LYS A 1 222 ? 20.144 3.620 -14.076 1.00 77.94 222 LYS A C 1
ATOM 1821 O O . LYS A 1 222 ? 19.436 3.363 -15.046 1.00 77.94 222 LYS A O 1
ATOM 1826 N N . LYS A 1 223 ? 21.385 3.137 -13.943 1.00 82.12 223 LYS A N 1
ATOM 1827 C CA . LYS A 1 223 ? 22.031 2.274 -14.945 1.00 82.12 223 LYS A CA 1
ATOM 1828 C C . LYS A 1 223 ? 21.206 1.009 -15.203 1.00 82.12 223 LYS A C 1
ATOM 1830 O O . LYS A 1 223 ? 21.077 0.576 -16.348 1.00 82.12 223 LYS A O 1
ATOM 1835 N N . LYS A 1 224 ? 20.626 0.409 -14.157 1.00 79.44 224 LYS A N 1
ATOM 1836 C CA . LYS A 1 224 ? 19.737 -0.753 -14.301 1.00 79.44 224 LYS A CA 1
ATOM 1837 C C . LYS A 1 224 ? 18.450 -0.409 -15.044 1.00 79.44 224 LYS A C 1
ATOM 1839 O O . LYS A 1 224 ? 18.049 -1.190 -15.905 1.00 79.44 224 LYS A O 1
ATOM 1844 N N . ASP A 1 225 ? 17.819 0.715 -14.727 1.00 78.94 225 ASP A N 1
ATOM 1845 C CA . ASP A 1 225 ? 16.566 1.130 -15.365 1.00 78.94 225 ASP A CA 1
ATOM 1846 C C . ASP A 1 225 ? 16.783 1.455 -16.853 1.00 78.94 225 ASP A C 1
ATOM 1848 O O . ASP A 1 225 ? 16.067 0.938 -17.715 1.00 78.94 225 ASP A O 1
ATOM 1852 N N . GLU A 1 226 ? 17.848 2.196 -17.178 1.00 86.06 226 GLU A N 1
ATOM 1853 C CA . GLU A 1 226 ? 18.269 2.468 -18.560 1.00 86.06 226 GLU A CA 1
ATOM 1854 C C . GLU A 1 226 ? 18.587 1.184 -19.332 1.00 86.06 226 GLU A C 1
ATOM 1856 O O . GLU A 1 226 ? 18.183 1.026 -20.491 1.00 86.06 226 GLU A O 1
ATOM 1861 N N . TYR A 1 227 ? 19.272 0.232 -18.693 1.00 86.81 227 TYR A N 1
ATOM 1862 C CA . TYR A 1 227 ? 19.569 -1.058 -19.304 1.00 86.81 227 TYR A CA 1
ATOM 1863 C C . TYR A 1 227 ? 18.297 -1.877 -19.552 1.00 86.81 227 TYR A C 1
ATOM 1865 O O . TYR A 1 227 ? 18.124 -2.404 -20.651 1.00 86.81 227 TYR A O 1
ATOM 1873 N N . LYS A 1 228 ? 17.373 -1.961 -18.581 1.00 87.56 228 LYS A N 1
ATOM 1874 C CA . LYS A 1 228 ? 16.080 -2.653 -18.761 1.00 87.56 228 LYS A CA 1
ATOM 1875 C C . LYS A 1 228 ? 15.283 -2.042 -19.909 1.00 87.56 228 LYS A C 1
ATOM 1877 O O . LYS A 1 228 ? 14.663 -2.787 -20.672 1.00 87.56 228 LYS A O 1
ATOM 1882 N N . LYS A 1 229 ? 15.307 -0.717 -20.047 1.00 88.75 229 LYS A N 1
ATOM 1883 C CA . LYS A 1 229 ? 14.654 -0.009 -21.150 1.00 88.75 229 LYS A CA 1
ATOM 1884 C C . LYS A 1 229 ? 15.299 -0.335 -22.496 1.00 88.75 229 LYS A C 1
ATOM 1886 O O . LYS A 1 229 ? 14.615 -0.836 -23.386 1.00 88.75 229 LYS A O 1
ATOM 1891 N N . SER A 1 230 ? 16.615 -0.168 -22.606 1.00 87.88 230 SER A N 1
ATOM 1892 C CA . SER A 1 230 ? 17.372 -0.454 -23.833 1.00 87.88 230 SER A CA 1
ATOM 1893 C C . SER A 1 230 ? 17.251 -1.922 -24.257 1.00 87.88 230 SER A C 1
ATOM 1895 O O . SER A 1 230 ? 17.131 -2.233 -25.440 1.00 87.88 230 SER A O 1
ATOM 1897 N N . PHE A 1 231 ? 17.233 -2.847 -23.292 1.00 90.25 231 PHE A N 1
ATOM 1898 C CA . PHE A 1 231 ? 17.045 -4.273 -23.546 1.00 90.25 231 PHE A CA 1
ATOM 1899 C C . PHE A 1 231 ? 15.651 -4.579 -24.103 1.00 90.25 231 PHE A C 1
ATOM 1901 O O . PHE A 1 231 ? 15.533 -5.327 -25.076 1.00 90.25 231 PHE A O 1
ATOM 1908 N N . ALA A 1 232 ? 14.599 -3.995 -23.519 1.00 89.25 232 ALA A N 1
ATOM 1909 C CA . ALA A 1 232 ? 13.237 -4.139 -24.026 1.00 89.25 232 ALA A CA 1
ATOM 1910 C C . ALA A 1 232 ? 13.126 -3.611 -25.465 1.00 89.25 232 ALA A C 1
ATOM 1912 O O . ALA A 1 232 ? 12.667 -4.335 -26.353 1.00 89.25 232 ALA A O 1
ATOM 1913 N N . GLU A 1 233 ? 13.618 -2.396 -25.711 1.00 89.50 233 GLU A N 1
ATOM 1914 C CA . GLU A 1 233 ? 13.602 -1.754 -27.029 1.00 89.50 233 GLU A CA 1
ATOM 1915 C C . GLU A 1 233 ? 14.390 -2.570 -28.065 1.00 89.50 233 GLU A C 1
ATOM 1917 O O . GLU A 1 233 ? 13.882 -2.848 -29.152 1.00 89.50 233 GLU A O 1
ATOM 1922 N N . GLY A 1 234 ? 15.574 -3.074 -27.703 1.00 87.06 234 GLY A N 1
ATOM 1923 C CA . GLY A 1 234 ? 16.393 -3.937 -28.560 1.00 87.06 234 GLY A CA 1
ATOM 1924 C C . GLY A 1 234 ? 15.743 -5.285 -28.904 1.00 87.06 234 GLY A C 1
ATOM 1925 O O . GLY A 1 234 ? 16.068 -5.894 -29.922 1.00 87.06 234 GLY A O 1
ATOM 1926 N N . LYS A 1 235 ? 14.786 -5.758 -28.095 1.00 89.00 235 LYS A N 1
ATOM 1927 C CA . LYS A 1 235 ? 13.955 -6.942 -28.390 1.00 89.00 235 LYS A CA 1
ATOM 1928 C C . LYS A 1 235 ? 12.650 -6.593 -29.118 1.00 89.00 235 LYS A C 1
ATOM 1930 O O . LYS A 1 235 ? 11.837 -7.481 -29.391 1.00 89.00 235 LYS A O 1
ATOM 1935 N N . GLY A 1 236 ? 12.451 -5.323 -29.465 1.00 87.62 236 GLY A N 1
ATOM 1936 C CA . GLY A 1 236 ? 11.252 -4.820 -30.129 1.00 87.62 236 GLY A CA 1
ATOM 1937 C C . GLY A 1 236 ? 10.034 -4.767 -29.211 1.00 87.62 236 GLY A C 1
ATOM 1938 O O . GLY A 1 236 ? 8.913 -4.929 -29.692 1.00 87.62 236 GLY A O 1
ATOM 1939 N N . TYR A 1 237 ? 10.247 -4.614 -27.902 1.00 90.62 237 TYR A N 1
ATOM 1940 C CA . TYR A 1 237 ? 9.193 -4.342 -26.932 1.00 90.62 237 TYR A CA 1
ATOM 1941 C C . TYR A 1 237 ? 9.092 -2.844 -26.648 1.00 90.62 237 TYR A C 1
ATOM 1943 O O . TYR A 1 237 ? 10.097 -2.143 -26.561 1.00 90.62 237 TYR A O 1
ATOM 1951 N N . LYS A 1 238 ? 7.866 -2.368 -26.433 1.00 91.25 238 LYS A N 1
ATOM 1952 C CA . LYS A 1 238 ? 7.600 -1.034 -25.892 1.00 91.25 238 LYS A CA 1
ATOM 1953 C C . LYS A 1 238 ? 7.481 -1.125 -24.373 1.00 91.25 238 LYS A C 1
ATOM 1955 O O . LYS A 1 238 ? 6.561 -1.776 -23.878 1.00 91.25 238 LYS A O 1
ATOM 1960 N N . LEU A 1 239 ? 8.381 -0.470 -23.643 1.00 90.88 239 LEU A N 1
ATOM 1961 C CA . LEU A 1 239 ? 8.299 -0.351 -22.187 1.00 90.88 239 LEU A CA 1
ATOM 1962 C C . LEU A 1 239 ? 7.432 0.858 -21.801 1.00 90.88 239 LEU A C 1
ATOM 1964 O O . LEU A 1 239 ? 7.650 1.965 -22.289 1.00 90.88 239 LEU A O 1
ATOM 1968 N N . ILE A 1 240 ? 6.439 0.638 -20.941 1.00 91.06 240 ILE A N 1
ATOM 1969 C CA . ILE A 1 240 ? 5.587 1.677 -20.360 1.00 91.06 240 ILE A CA 1
ATOM 1970 C C . ILE A 1 240 ? 5.938 1.810 -18.886 1.00 91.06 240 ILE A C 1
ATOM 1972 O O . ILE A 1 240 ? 5.722 0.890 -18.100 1.00 91.06 240 ILE A O 1
ATOM 1976 N N . GLU A 1 241 ? 6.419 2.987 -18.515 1.00 89.50 241 GLU A N 1
ATOM 1977 C CA . GLU A 1 241 ? 6.673 3.350 -17.126 1.00 89.50 241 GLU A CA 1
ATOM 1978 C C . GLU A 1 241 ? 5.435 4.058 -16.564 1.00 89.50 241 GLU A C 1
ATOM 1980 O O . GLU A 1 241 ? 4.979 5.079 -17.105 1.00 89.50 241 GLU A O 1
ATOM 1985 N N . ILE A 1 242 ? 4.871 3.477 -15.506 1.00 84.25 242 ILE A N 1
ATOM 1986 C CA . ILE A 1 242 ? 3.716 4.000 -14.779 1.00 84.25 242 ILE A CA 1
ATOM 1987 C C . ILE A 1 242 ? 4.191 4.481 -13.421 1.00 84.25 242 ILE A C 1
ATOM 1989 O O . ILE A 1 242 ? 4.631 3.689 -12.590 1.00 84.25 242 ILE A O 1
ATOM 1993 N N . TRP A 1 243 ? 4.067 5.776 -13.183 1.00 78.25 243 TRP A N 1
ATOM 1994 C CA . TRP A 1 243 ? 4.482 6.382 -11.930 1.00 78.25 243 TRP A CA 1
ATOM 1995 C C . TRP A 1 243 ? 3.344 6.380 -10.900 1.00 78.25 243 TRP A C 1
ATOM 1997 O O . TRP A 1 243 ? 2.160 6.359 -11.240 1.00 78.25 243 TRP A O 1
ATOM 2007 N N . TYR A 1 244 ? 3.684 6.374 -9.608 1.00 64.25 244 TYR A N 1
ATOM 2008 C CA . TYR A 1 244 ? 2.681 6.303 -8.535 1.00 64.25 244 TYR A CA 1
ATOM 2009 C C . TYR A 1 244 ? 1.711 7.494 -8.489 1.00 64.25 244 TYR A C 1
ATOM 2011 O O . TYR A 1 244 ? 0.579 7.319 -8.041 1.00 64.25 244 TYR A O 1
ATOM 2019 N N . ASP A 1 245 ? 2.138 8.680 -8.910 1.00 61.94 245 ASP A N 1
ATOM 2020 C CA . ASP A 1 245 ? 1.297 9.868 -9.105 1.00 61.94 245 ASP A CA 1
ATOM 2021 C C . ASP A 1 245 ? 0.275 9.658 -10.236 1.00 61.94 245 ASP A C 1
ATOM 2023 O O . ASP A 1 245 ? -0.878 10.073 -10.124 1.00 61.94 245 ASP A O 1
ATOM 2027 N N . GLU A 1 246 ? 0.652 8.920 -11.281 1.00 68.75 246 GLU A N 1
ATOM 2028 C CA . GLU A 1 246 ? -0.242 8.572 -12.393 1.00 68.75 246 GLU A CA 1
ATOM 2029 C C . GLU A 1 246 ? -1.312 7.544 -12.024 1.00 68.75 246 GLU A C 1
ATOM 2031 O O . GLU A 1 246 ? -2.339 7.431 -12.696 1.00 68.75 246 GLU A O 1
ATOM 2036 N N . LEU A 1 247 ? -1.073 6.769 -10.966 1.00 66.38 247 LEU A N 1
ATOM 2037 C CA . LEU A 1 247 ? -2.073 5.870 -10.397 1.00 66.38 247 LEU A CA 1
ATOM 2038 C C . LEU A 1 247 ? -3.141 6.649 -9.625 1.00 66.38 247 LEU A C 1
ATOM 2040 O O . LEU A 1 247 ? -4.309 6.271 -9.676 1.00 66.38 247 LEU A O 1
ATOM 2044 N N . GLU A 1 248 ? -2.752 7.730 -8.939 1.00 57.84 248 GLU A N 1
ATOM 2045 C CA . GLU A 1 248 ? -3.663 8.571 -8.149 1.00 57.84 248 GLU A CA 1
ATOM 2046 C C . GLU A 1 248 ? -4.617 9.381 -9.033 1.00 57.84 248 GLU A C 1
ATOM 2048 O O . GLU A 1 248 ? -5.798 9.497 -8.718 1.00 57.84 248 GLU A O 1
ATOM 2053 N N . ASN A 1 249 ? -4.125 9.916 -10.151 1.00 65.62 249 ASN A N 1
ATOM 2054 C CA . ASN A 1 249 ? -4.931 10.702 -11.092 1.00 65.62 249 ASN A CA 1
ATOM 2055 C C . ASN A 1 249 ? -5.532 9.862 -12.240 1.00 65.62 249 ASN A C 1
ATOM 2057 O O . ASN A 1 249 ? -6.091 10.413 -13.185 1.00 65.62 249 ASN A O 1
ATOM 2061 N N . GLU A 1 250 ? -5.394 8.534 -12.170 1.00 71.44 250 GLU A N 1
ATOM 2062 C CA . GLU A 1 250 ? -5.820 7.562 -13.182 1.00 71.44 250 GLU A CA 1
ATOM 2063 C C . GLU A 1 250 ? -5.220 7.734 -14.596 1.00 71.44 250 GLU A C 1
ATOM 2065 O O . GLU A 1 250 ? -5.622 7.015 -15.518 1.00 71.44 250 GLU A O 1
ATOM 2070 N N . ALA A 1 251 ? -4.225 8.608 -14.791 1.00 77.44 251 ALA A N 1
ATOM 2071 C CA . ALA A 1 251 ? -3.593 8.853 -16.091 1.00 77.44 251 ALA A CA 1
ATOM 2072 C C . ALA A 1 251 ? -2.926 7.596 -16.677 1.00 77.44 251 ALA A C 1
ATOM 2074 O O . ALA A 1 251 ? -2.858 7.438 -17.900 1.00 77.44 251 ALA A O 1
ATOM 2075 N N . TYR A 1 252 ? -2.514 6.653 -15.820 1.00 84.25 252 TYR A N 1
ATOM 2076 C CA . TYR A 1 252 ? -1.946 5.368 -16.239 1.00 84.25 252 TYR A CA 1
ATOM 2077 C C . TYR A 1 252 ? -2.865 4.574 -17.182 1.00 84.25 252 TYR A C 1
ATOM 2079 O O . TYR A 1 252 ? -2.386 3.845 -18.052 1.00 84.25 252 TYR A O 1
ATOM 2087 N N . LYS A 1 253 ? -4.191 4.719 -17.036 1.00 86.88 253 LYS A N 1
ATOM 2088 C CA . LYS A 1 253 ? -5.172 4.011 -17.868 1.00 86.88 253 LYS A CA 1
ATOM 2089 C C . LYS A 1 253 ? -5.035 4.427 -19.327 1.00 86.88 253 LYS A C 1
ATOM 2091 O O . LYS A 1 253 ? -4.976 3.563 -20.200 1.00 86.88 253 LYS A O 1
ATOM 2096 N N . ASN A 1 254 ? -4.929 5.732 -19.573 1.00 86.75 254 ASN A N 1
ATOM 2097 C CA . ASN A 1 254 ? -4.790 6.288 -20.917 1.00 86.75 254 ASN A CA 1
ATOM 2098 C C . ASN A 1 254 ? -3.466 5.850 -21.545 1.00 86.75 254 ASN A C 1
ATOM 2100 O O . ASN A 1 254 ? -3.477 5.325 -22.650 1.00 86.75 254 ASN A O 1
ATOM 2104 N N . LYS A 1 255 ? -2.353 5.894 -20.799 1.00 88.56 255 LYS A N 1
ATOM 2105 C CA . LYS A 1 255 ? -1.055 5.376 -21.273 1.00 88.56 255 LYS A CA 1
ATOM 2106 C C . LYS A 1 255 ? -1.125 3.930 -21.766 1.00 88.56 255 LYS A C 1
ATOM 2108 O O . LYS A 1 255 ? -0.575 3.608 -22.821 1.00 88.56 255 LYS A O 1
ATOM 2113 N N . ILE A 1 256 ? -1.786 3.053 -21.004 1.00 88.19 256 ILE A N 1
ATOM 2114 C CA . ILE A 1 256 ? -1.948 1.646 -21.391 1.00 88.19 256 ILE A CA 1
ATOM 2115 C C . ILE A 1 256 ? -2.838 1.541 -22.635 1.00 88.19 256 ILE A C 1
ATOM 2117 O O . ILE A 1 256 ? -2.486 0.828 -23.574 1.00 88.19 256 ILE A O 1
ATOM 2121 N N . ILE A 1 257 ? -3.972 2.246 -22.667 1.00 88.25 257 ILE A N 1
ATOM 2122 C CA . ILE A 1 257 ? -4.913 2.216 -23.798 1.00 88.25 257 ILE A CA 1
ATOM 2123 C C . ILE A 1 257 ? -4.247 2.721 -25.082 1.00 88.25 257 ILE A C 1
ATOM 2125 O O . ILE A 1 257 ? -4.301 2.033 -26.102 1.00 88.25 257 ILE A O 1
ATOM 2129 N N . ASP A 1 258 ? -3.567 3.861 -25.031 1.00 87.50 258 ASP A N 1
ATOM 2130 C CA . ASP A 1 258 ? -2.895 4.467 -26.180 1.00 87.50 258 ASP A CA 1
ATOM 2131 C C . ASP A 1 258 ? -1.809 3.536 -26.725 1.00 87.50 258 ASP A C 1
ATOM 2133 O O . ASP A 1 258 ? -1.704 3.303 -27.932 1.00 87.50 258 ASP A O 1
ATOM 2137 N N . ALA A 1 259 ? -1.034 2.905 -25.839 1.00 84.88 259 ALA A N 1
ATOM 2138 C CA . ALA A 1 259 ? -0.036 1.926 -26.248 1.00 84.88 259 ALA A CA 1
ATOM 2139 C C . ALA A 1 259 ? -0.650 0.682 -26.914 1.00 84.88 259 ALA A C 1
ATOM 2141 O O . ALA A 1 259 ? -0.066 0.152 -27.860 1.00 84.88 259 ALA A O 1
ATOM 2142 N N . LEU A 1 260 ? -1.832 0.239 -26.476 1.00 83.19 260 LEU A N 1
ATOM 2143 C CA . LEU A 1 260 ? -2.560 -0.866 -27.108 1.00 83.19 260 LEU A CA 1
ATOM 2144 C C . LEU A 1 260 ? -3.127 -0.493 -28.486 1.00 83.19 260 LEU A C 1
ATOM 2146 O O . LEU A 1 260 ? -3.234 -1.370 -29.351 1.00 83.19 260 LEU A O 1
ATOM 2150 N N . GLN A 1 261 ? -3.484 0.779 -28.694 1.00 76.38 261 GLN A N 1
ATOM 2151 C CA . GLN A 1 261 ? -4.013 1.295 -29.961 1.00 76.38 261 GLN A CA 1
ATOM 2152 C C . GLN A 1 261 ? -2.928 1.492 -31.024 1.00 76.38 261 GLN A C 1
ATOM 2154 O O . GLN A 1 261 ? -3.166 1.185 -32.192 1.00 76.38 261 GLN A O 1
ATOM 2159 N N . ILE A 1 262 ? -1.716 1.894 -30.631 1.00 56.50 262 ILE A N 1
ATOM 2160 C CA . ILE A 1 262 ? -0.572 2.043 -31.551 1.00 56.50 262 ILE A CA 1
ATOM 2161 C C . ILE A 1 262 ? -0.237 0.715 -32.264 1.00 56.50 262 ILE A C 1
ATOM 2163 O O . ILE A 1 262 ? 0.212 0.717 -33.406 1.00 56.50 262 ILE A O 1
ATOM 2167 N N . GLY A 1 263 ? -0.564 -0.436 -31.665 1.00 49.28 263 GLY A N 1
ATOM 2168 C CA . GLY A 1 263 ? -0.416 -1.755 -32.292 1.00 49.28 263 GLY A CA 1
ATOM 2169 C C . GLY A 1 263 ? -1.457 -2.119 -33.368 1.00 49.28 263 GLY A C 1
ATOM 2170 O O . GLY A 1 263 ? -1.497 -3.283 -33.763 1.00 49.28 263 GLY A O 1
ATOM 2171 N N . LYS A 1 264 ? -2.339 -1.199 -33.795 1.00 47.72 264 LYS A N 1
ATOM 2172 C CA . LYS A 1 264 ? -3.291 -1.401 -34.912 1.00 47.72 264 LYS A CA 1
ATOM 2173 C C . LYS A 1 264 ? -2.897 -0.694 -36.219 1.00 47.72 264 LYS A C 1
ATOM 2175 O O . LYS A 1 264 ? -3.569 -0.905 -37.219 1.00 47.72 264 LYS A O 1
ATOM 2180 N N . LEU A 1 265 ? -1.831 0.107 -36.238 1.00 38.69 265 LEU A N 1
ATOM 2181 C CA . LEU A 1 265 ? -1.421 0.913 -37.403 1.00 38.69 265 LEU A CA 1
ATOM 2182 C C . LEU A 1 265 ? -0.325 0.265 -38.273 1.00 38.69 265 LEU A C 1
ATOM 2184 O O . LEU A 1 265 ? 0.370 0.956 -39.009 1.00 38.69 265 LEU A O 1
ATOM 2188 N N . GLY A 1 266 ? -0.167 -1.057 -38.212 1.00 45.91 266 GLY A N 1
ATOM 2189 C CA . GLY A 1 266 ? 0.851 -1.776 -38.986 1.00 45.91 266 GLY A CA 1
ATOM 2190 C C . GLY A 1 266 ? 0.476 -3.223 -39.287 1.00 45.91 266 GLY A C 1
ATOM 2191 O O . GLY A 1 266 ? 1.270 -4.119 -39.010 1.00 45.91 266 GLY A O 1
ATOM 2192 N N . ALA A 1 267 ? -0.743 -3.439 -39.786 1.00 34.56 267 ALA A N 1
ATOM 2193 C CA . ALA A 1 267 ? -1.154 -4.676 -40.449 1.00 34.56 267 ALA A CA 1
ATOM 2194 C C . ALA A 1 267 ? -1.449 -4.374 -41.920 1.00 34.56 267 ALA A C 1
ATOM 2196 O O . ALA A 1 267 ? -2.062 -3.309 -42.164 1.00 34.56 267 ALA A O 1
#

Organism: Butyrivibrio proteoclasticus (strain ATCC 51982 / DSM 14932 / B316) (NCBI:txid515622)

Sequence (267 aa):
MNKTTVELSKRQYKEIIKTMREGGTGFRPNVRIATALVIEANLGLRIEDILSLKLGDIIADGNRYRFNIVEKKTGKKRVFTVPKTIYKYLQRYADKNGKTQDDILFDVCERQVQQLLKTICDYLGYENIGTRYYDYLEKSGHDCDGIKLSGEIIVETFLKKNSIRFKTQRDTLQCINPDTGYVMPYDFEIIGKRILIEVQGEQHRSFIPRFHVTEEGFEYQKKKDEYKKSFAEGKGYKLIEIWYDELENEAYKNKIIDALQIGKLGA

pLDDT: mean 74.36, std 15.26, range [28.52, 93.12]

InterPro domains:
  IPR002104 Integrase, catalytic domain [PF00589] (8-114)
  IPR011010 DNA breaking-rejoining enzyme, catalytic core [SSF56349] (8-129)
  IPR013762 Integrase-like, catalytic domain superfamily [G3DSA:1.10.443.10] (3-142)

Radius of gyration: 21.6 Å; chains: 1; bounding box: 51×48×68 Å

Secondary structure (DSSP, 8-state):
-----PPPPHHHHHHHHHHHHH-BTTB---HHHHHHHHHHHHHT--HHHHHT-BGGGEEEETTEEEE-EEPTTT--EE--EEPHHHHHHHHHHHHHTT--TTSBSS---HHHHHHHHHHHHHHTT-TTHHHHHHHHHHH--S--TT----HHHHHHHHHHHTT--EEEGGGS--EE-TTT--EE--SEEETTTTEEEEEE-GGGTS--TTT-SSHHHHHHHHHHHHHHHHHHHHTTPEEEEEEHHHHHTSHHHHHHHHHHHHTTS--

Foldseek 3Di:
DDPPDDAQDLVNLVQLLVCLQLDDVPGDRDPLLSLLLLLLLQVVADSVQSQQDFLLQWDDDPPWIWGQDQRPPPRHGDTDTDHPLSSVVLVVLCVVVVHDRNDRSRNDDPVVSLVSSVVSCVVVVNPPCSVNSSVNSNVRNDDRPSPPPPVLVLVVVLCVVVVFDKDAFPPADFDADPVPRDTDGFGIDGPPQLETEHEDEPVLVDPDVSVAVDPVSNVVVVVVVVSVCVVSVVVVHHYHYHYPVCSVVVVVSVSVVVSSVVSVPPD